Protein AF-0000000072576043 (afdb_homodimer)

Sequence (326 aa):
MNDEPRWLTAEEQLVWRSYIEAATLLEDHLDRQLQRDAGMPHVYYGLLVKLAESPRRRLRMTELAKYAKITRSRLSHAVARLEKNGWVRREDCPSDKRGQFAILTDEGYEVLRRTAPGHVDAVRQAVFDRLTPEQQKSLGEIMRIVAEGLQPSEAGADLPWLRMNDEPRWLTAEEQLVWRSYIEAATLLEDHLDRQLQRDAGMPHVYYGLLVKLAESPRRRLRMTELAKYAKITRSRLSHAVARLEKNGWVRREDCPSDKRGQFAILTDEGYEVLRRTAPGHVDAVRQAVFDRLTPEQQKSLGEIMRIVAEGLQPSEAGADLPWLR

Organism: Streptomyces coelicolor (strain ATCC BAA-471 / A3(2) / M145) (NCBI:txid100226)

Secondary structure (DSSP, 8-state):
---S--PPPHHHHHHHHHHHHHHHHHHHHHHHHHHHHHS--HHHHHHHHHHHHSGGGEEEHHHHHHHHT--HHHHHHHHHHHHHTTSEEEEEETTEEEEEEEEE-HHHHHHHHHHHHHHHHHHHHHTGGGS-HHHHHHHHHHHHHHHHHTS--STT---GGG-/---S--PPPHHHHHHHHHHHHHHHHHHHHHHHHHHHHHS--HHHHHHHHHHHHSGGGEEEHHHHHHHHT--HHHHHHHHHHHHHTTSEEEEEETTEEEEEEEEE-HHHHHHHHHHHHHHHHHHHHHTGGGS-HHHHHHHHHHHHHHHHHTS--STT---GGG-

Structure (mmCIF, N/CA/C/O backbone):
data_AF-0000000072576043-model_v1
#
loop_
_entity.id
_entity.type
_entity.pdbx_description
1 polymer 'MarR-family transcriptional repressor'
#
loop_
_atom_site.group_PDB
_atom_site.id
_atom_site.type_symbol
_atom_site.label_atom_id
_atom_site.label_alt_id
_atom_site.label_comp_id
_atom_site.label_asym_id
_atom_site.label_entity_id
_atom_site.label_seq_id
_atom_site.pdbx_PDB_ins_code
_atom_site.Cartn_x
_atom_site.Cartn_y
_atom_site.Cartn_z
_atom_site.occupancy
_atom_site.B_iso_or_equiv
_atom_site.auth_seq_id
_atom_site.auth_comp_id
_atom_site.auth_asym_id
_atom_site.auth_atom_id
_atom_site.pdbx_PDB_model_num
ATOM 1 N N . MET A 1 1 ? -24.016 -20.75 -17.281 1 39.97 1 MET A N 1
ATOM 2 C CA . MET A 1 1 ? -23.281 -19.594 -16.766 1 39.97 1 MET A CA 1
ATOM 3 C C . MET A 1 1 ? -21.766 -19.844 -16.844 1 39.97 1 MET A C 1
ATOM 5 O O . MET A 1 1 ? -21.266 -20.828 -16.297 1 39.97 1 MET A O 1
ATOM 9 N N . ASN A 1 2 ? -20.922 -19.688 -17.922 1 47.78 2 ASN A N 1
ATOM 10 C CA . ASN A 1 2 ? -19.562 -20.062 -18.297 1 47.78 2 ASN A CA 1
ATOM 11 C C . ASN A 1 2 ? -18.578 -19.797 -17.156 1 47.78 2 ASN A C 1
ATOM 13 O O . ASN A 1 2 ? -18.391 -18.656 -16.75 1 47.78 2 ASN A O 1
ATOM 17 N N . ASP A 1 3 ? -18.359 -20.797 -16.094 1 66.75 3 ASP A N 1
ATOM 18 C CA . ASP A 1 3 ? -17.859 -20.984 -14.742 1 66.75 3 ASP A CA 1
ATOM 19 C C . ASP A 1 3 ? -16.359 -20.719 -14.672 1 66.75 3 ASP A C 1
ATOM 21 O O . ASP A 1 3 ? -15.734 -20.922 -13.625 1 66.75 3 ASP A O 1
ATOM 25 N N . GLU A 1 4 ? -15.703 -20.438 -15.891 1 86.81 4 GLU A N 1
ATOM 26 C CA . GLU A 1 4 ? -14.25 -20.25 -15.883 1 86.81 4 GLU A CA 1
ATOM 27 C C . GLU A 1 4 ? -13.891 -18.844 -15.383 1 86.81 4 GLU A C 1
ATOM 29 O O . GLU A 1 4 ? -14.539 -17.859 -15.75 1 86.81 4 GLU A O 1
ATOM 34 N N . PRO A 1 5 ? -12.93 -18.812 -14.547 1 91.5 5 PRO A N 1
ATOM 35 C CA . PRO A 1 5 ? -12.516 -17.5 -14.062 1 91.5 5 PRO A CA 1
ATOM 36 C C . PRO A 1 5 ? -12.188 -16.531 -15.203 1 91.5 5 PRO A C 1
ATOM 38 O O . PRO A 1 5 ? -11.734 -16.969 -16.266 1 91.5 5 PRO A O 1
ATOM 41 N N . ARG A 1 6 ? -12.641 -15.234 -15.164 1 95.5 6 ARG A N 1
ATOM 42 C CA . ARG A 1 6 ? -12.203 -14.195 -16.094 1 95.5 6 ARG A CA 1
ATOM 43 C C . ARG A 1 6 ? -10.773 -13.766 -15.805 1 95.5 6 ARG A C 1
ATOM 45 O O . ARG A 1 6 ? -10.539 -12.703 -15.234 1 95.5 6 ARG A O 1
ATOM 52 N N . TRP A 1 7 ? -9.82 -14.492 -16.219 1 97.75 7 TRP A N 1
ATOM 53 C CA . TRP A 1 7 ? -8.406 -14.234 -15.969 1 97.75 7 TRP A CA 1
ATOM 54 C C . TRP A 1 7 ? -7.984 -12.891 -16.547 1 97.75 7 TRP A C 1
ATOM 56 O O . TRP A 1 7 ? -8.578 -12.414 -17.516 1 97.75 7 TRP A O 1
ATOM 66 N N . LEU A 1 8 ? -7.008 -12.336 -15.938 1 98.19 8 LEU A N 1
ATOM 67 C CA . LEU A 1 8 ? -6.457 -11.109 -16.5 1 98.19 8 LEU A CA 1
ATOM 68 C C . LEU A 1 8 ? -5.766 -11.391 -17.844 1 98.19 8 LEU A C 1
ATOM 70 O O . LEU A 1 8 ? -5.062 -12.391 -17.984 1 98.19 8 LEU A O 1
ATOM 74 N N . THR A 1 9 ? -6.062 -10.523 -18.828 1 98.06 9 THR A N 1
ATOM 75 C CA . THR A 1 9 ? -5.289 -10.594 -20.062 1 98.06 9 THR A CA 1
ATOM 76 C C . THR A 1 9 ? -3.82 -10.266 -19.797 1 98.06 9 THR A C 1
ATOM 78 O O . THR A 1 9 ? -3.471 -9.789 -18.719 1 98.06 9 THR A O 1
ATOM 81 N N . ALA A 1 10 ? -2.953 -10.547 -20.766 1 97.75 10 ALA A N 1
ATOM 82 C CA . ALA A 1 10 ? -1.533 -10.234 -20.625 1 97.75 10 ALA A CA 1
ATOM 83 C C . ALA A 1 10 ? -1.321 -8.75 -20.344 1 97.75 10 ALA A C 1
ATOM 85 O O . ALA A 1 10 ? -0.483 -8.383 -19.516 1 97.75 10 ALA A O 1
ATOM 86 N N . GLU A 1 11 ? -2.068 -7.914 -21.016 1 98.06 11 GLU A N 1
ATOM 87 C CA . GLU A 1 11 ? -1.967 -6.473 -20.812 1 98.06 11 GLU A CA 1
ATOM 88 C C . GLU A 1 11 ? -2.438 -6.07 -19.422 1 98.06 11 GLU A C 1
ATOM 90 O O . GLU A 1 11 ? -1.797 -5.254 -18.75 1 98.06 11 GLU A O 1
ATOM 95 N N . GLU A 1 12 ? -3.529 -6.664 -19 1 98.75 12 GLU A N 1
ATOM 96 C CA . GLU A 1 12 ? -4.047 -6.383 -17.672 1 98.75 12 GLU A CA 1
ATOM 97 C C . GLU A 1 12 ? -3.072 -6.844 -16.578 1 98.75 12 GLU A C 1
ATOM 99 O O . GLU A 1 12 ? -2.91 -6.176 -15.562 1 98.75 12 GLU A O 1
ATOM 104 N N . GLN A 1 13 ? -2.428 -8.008 -16.828 1 98.56 13 GLN A N 1
ATOM 105 C CA . GLN A 1 13 ? -1.43 -8.516 -15.898 1 98.56 13 GLN A CA 1
ATOM 106 C C . GLN A 1 13 ? -0.256 -7.551 -15.766 1 98.56 13 GLN A C 1
ATOM 108 O O . GLN A 1 13 ? 0.248 -7.328 -14.664 1 98.56 13 GLN A O 1
ATOM 113 N N . LEU A 1 14 ? 0.138 -7.004 -16.875 1 98.31 14 LEU A N 1
ATOM 114 C CA . LEU A 1 14 ? 1.23 -6.039 -16.844 1 98.31 14 LEU A CA 1
ATOM 115 C C . LEU A 1 14 ? 0.832 -4.789 -16.078 1 98.31 14 LEU A C 1
ATOM 117 O O . LEU A 1 14 ? 1.625 -4.258 -15.289 1 98.31 14 LEU A O 1
ATOM 121 N N . VAL A 1 15 ? -0.371 -4.316 -16.25 1 98.88 15 VAL A N 1
ATOM 122 C CA . VAL A 1 15 ? -0.886 -3.156 -15.523 1 98.88 15 VAL A CA 1
ATOM 123 C C . VAL A 1 15 ? -0.892 -3.445 -14.023 1 98.88 15 VAL A C 1
ATOM 125 O O . VAL A 1 15 ? -0.395 -2.645 -13.234 1 98.88 15 VAL A O 1
ATOM 128 N N . TRP A 1 16 ? -1.41 -4.586 -13.656 1 98.88 16 TRP A N 1
ATOM 129 C CA . TRP A 1 16 ? -1.578 -4.965 -12.258 1 98.88 16 TRP A CA 1
ATOM 130 C C . TRP A 1 16 ? -0.227 -5.102 -11.562 1 98.88 16 TRP A C 1
ATOM 132 O O . TRP A 1 16 ? -0.025 -4.57 -10.469 1 98.88 16 TRP A O 1
ATOM 142 N N . ARG A 1 17 ? 0.713 -5.758 -12.227 1 98.5 17 ARG A N 1
ATOM 143 C CA . ARG A 1 17 ? 2.045 -5.945 -11.656 1 98.5 17 ARG A CA 1
ATOM 144 C C . ARG A 1 17 ? 2.779 -4.617 -11.531 1 98.5 17 ARG A C 1
ATOM 146 O O . ARG A 1 17 ? 3.51 -4.395 -10.562 1 98.5 17 ARG A O 1
ATOM 153 N N . SER A 1 18 ? 2.617 -3.766 -12.5 1 98.75 18 SER A N 1
ATOM 154 C CA . SER A 1 18 ? 3.213 -2.436 -12.414 1 98.75 18 SER A CA 1
ATOM 155 C C . SER A 1 18 ? 2.674 -1.663 -11.211 1 98.75 18 SER A C 1
ATOM 157 O O . SER A 1 18 ? 3.432 -0.997 -10.508 1 98.75 18 SER A O 1
ATOM 159 N N . TYR A 1 19 ? 1.357 -1.777 -11.016 1 98.94 19 TYR A N 1
ATOM 160 C CA . TYR A 1 19 ? 0.752 -1.113 -9.867 1 98.94 19 TYR A CA 1
ATOM 161 C C . TYR A 1 19 ? 1.328 -1.651 -8.562 1 98.94 19 TYR A C 1
ATOM 163 O O . TYR A 1 19 ? 1.755 -0.879 -7.703 1 98.94 19 TYR A O 1
ATOM 171 N N . ILE A 1 20 ? 1.36 -2.941 -8.398 1 98.81 20 ILE A N 1
ATOM 172 C CA . ILE A 1 20 ? 1.805 -3.562 -7.16 1 98.81 20 ILE A CA 1
ATOM 173 C C . ILE A 1 20 ? 3.26 -3.189 -6.887 1 98.81 20 ILE A C 1
ATOM 175 O O . ILE A 1 20 ? 3.611 -2.812 -5.766 1 98.81 20 ILE A O 1
ATOM 179 N N . GLU A 1 21 ? 4.105 -3.283 -7.961 1 98.56 21 GLU A N 1
ATOM 180 C CA . GLU A 1 21 ? 5.52 -2.957 -7.809 1 98.56 21 GLU A CA 1
ATOM 181 C C . GLU A 1 21 ? 5.707 -1.501 -7.391 1 98.56 21 GLU A C 1
ATOM 183 O O . GLU A 1 21 ? 6.453 -1.21 -6.453 1 98.56 21 GLU A O 1
ATOM 188 N N . ALA A 1 22 ? 5.047 -0.632 -8.031 1 98.81 22 ALA A N 1
ATOM 189 C CA . ALA A 1 22 ? 5.168 0.794 -7.734 1 98.81 22 ALA A CA 1
ATOM 190 C C . ALA A 1 22 ? 4.672 1.109 -6.328 1 98.81 22 ALA A C 1
ATOM 192 O O . ALA A 1 22 ? 5.324 1.844 -5.582 1 98.81 22 ALA A O 1
ATOM 193 N N . ALA A 1 23 ? 3.506 0.553 -6.004 1 98.81 23 ALA A N 1
ATOM 194 C CA . ALA A 1 23 ? 2.92 0.811 -4.691 1 98.81 23 ALA A CA 1
ATOM 195 C C . ALA A 1 23 ? 3.844 0.329 -3.574 1 98.81 23 ALA A C 1
ATOM 197 O O . ALA A 1 23 ? 4.031 1.022 -2.572 1 98.81 23 ALA A O 1
ATOM 198 N N . THR A 1 24 ? 4.449 -0.834 -3.762 1 98.75 24 THR A N 1
ATOM 199 C CA . THR A 1 24 ? 5.355 -1.406 -2.771 1 98.75 24 THR A CA 1
ATOM 200 C C . THR A 1 24 ? 6.605 -0.545 -2.623 1 98.75 24 THR A C 1
ATOM 202 O O . THR A 1 24 ? 6.992 -0.189 -1.508 1 98.75 24 THR A O 1
ATOM 205 N N . LEU A 1 25 ? 7.176 -0.199 -3.707 1 98.75 25 LEU A N 1
ATOM 206 C CA . LEU A 1 25 ? 8.391 0.607 -3.701 1 98.75 25 LEU A CA 1
ATOM 207 C C . LEU A 1 25 ? 8.125 1.987 -3.111 1 98.75 25 LEU A C 1
ATOM 209 O O . LEU A 1 25 ? 8.93 2.496 -2.324 1 98.75 25 LEU A O 1
ATOM 213 N N . LEU A 1 26 ? 7.039 2.572 -3.518 1 98.81 26 LEU A N 1
ATOM 214 C CA . LEU A 1 26 ? 6.695 3.914 -3.061 1 98.81 26 LEU A CA 1
ATOM 215 C C . LEU A 1 26 ? 6.465 3.932 -1.553 1 98.81 26 LEU A C 1
ATOM 217 O O . LEU A 1 26 ? 6.977 4.809 -0.853 1 98.81 26 LEU A O 1
ATOM 221 N N . GLU A 1 27 ? 5.703 2.979 -1.05 1 98.44 27 GLU A N 1
ATOM 222 C CA . GLU A 1 27 ? 5.449 2.908 0.386 1 98.44 27 GLU A CA 1
ATOM 223 C C . GLU A 1 27 ? 6.742 2.699 1.166 1 98.44 27 GLU A C 1
ATOM 225 O O . GLU A 1 27 ? 6.965 3.34 2.195 1 98.44 27 GLU A O 1
ATOM 230 N N . ASP A 1 28 ? 7.578 1.835 0.716 1 98.25 28 ASP A N 1
ATOM 231 C CA . ASP A 1 28 ? 8.867 1.608 1.368 1 98.25 28 ASP A CA 1
ATOM 232 C C . ASP A 1 28 ? 9.695 2.887 1.396 1 98.25 28 ASP A C 1
ATOM 234 O O . ASP A 1 28 ? 10.289 3.225 2.422 1 98.25 28 ASP A O 1
ATOM 238 N N . HIS A 1 29 ? 9.75 3.568 0.27 1 98.19 29 HIS A N 1
ATOM 239 C CA . HIS A 1 29 ? 10.539 4.789 0.12 1 98.19 29 HIS A CA 1
ATOM 240 C C . HIS A 1 29 ? 10.078 5.867 1.094 1 98.19 29 HIS A C 1
ATOM 242 O O . HIS A 1 29 ? 10.891 6.461 1.801 1 98.19 29 HIS A O 1
ATOM 248 N N . LEU A 1 30 ? 8.812 6.055 1.205 1 98.62 30 LEU A N 1
ATOM 249 C CA . LEU A 1 30 ? 8.258 7.109 2.047 1 98.62 30 LEU A CA 1
ATOM 250 C C . LEU A 1 30 ? 8.336 6.727 3.52 1 98.62 30 LEU A C 1
ATOM 252 O O . LEU A 1 30 ? 8.617 7.578 4.371 1 98.62 30 LEU A O 1
ATOM 256 N N . ASP A 1 31 ? 8.102 5.477 3.795 1 98.12 31 ASP A N 1
ATOM 257 C CA . ASP A 1 31 ? 8.211 5.008 5.172 1 98.12 31 ASP A CA 1
ATOM 258 C C . ASP A 1 31 ? 9.625 5.18 5.703 1 98.12 31 ASP A C 1
ATOM 260 O O . ASP A 1 31 ? 9.82 5.641 6.832 1 98.12 31 ASP A O 1
ATOM 264 N N . ARG A 1 32 ? 10.602 4.895 4.934 1 97.12 32 ARG A N 1
ATOM 265 C CA . ARG A 1 32 ? 12 5.035 5.34 1 97.12 32 ARG A CA 1
ATOM 266 C C . ARG A 1 32 ? 12.367 6.5 5.535 1 97.12 32 ARG A C 1
ATOM 268 O O . ARG A 1 32 ? 13.062 6.848 6.492 1 97.12 32 ARG A O 1
ATOM 275 N N . GLN A 1 33 ? 11.953 7.266 4.609 1 98.12 33 GLN A N 1
ATOM 276 C CA . GLN A 1 33 ? 12.211 8.695 4.723 1 98.12 33 GLN A CA 1
ATOM 277 C C . GLN A 1 33 ? 11.656 9.258 6.031 1 98.12 33 GLN A C 1
ATOM 279 O O . GLN A 1 33 ? 12.352 9.984 6.746 1 98.12 33 GLN A O 1
ATOM 2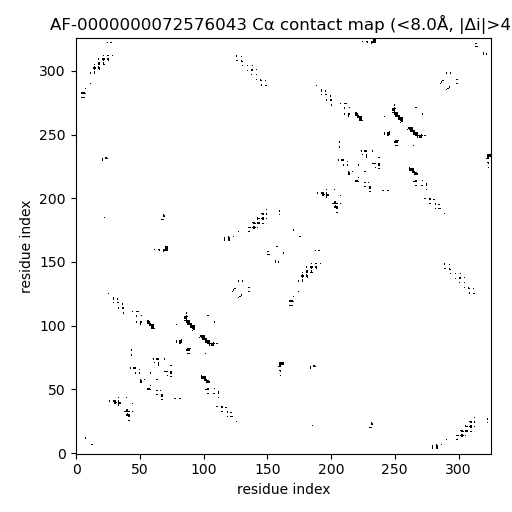84 N N . LEU A 1 34 ? 10.43 8.914 6.445 1 98.38 34 LEU A N 1
ATOM 285 C CA . LEU A 1 34 ? 9.781 9.453 7.633 1 98.38 34 LEU A CA 1
ATOM 286 C C . LEU A 1 34 ? 10.367 8.836 8.898 1 98.38 34 LEU A C 1
ATOM 288 O O . LEU A 1 34 ? 10.453 9.5 9.938 1 98.38 34 LEU A O 1
ATOM 292 N N . GLN A 1 35 ? 10.734 7.559 8.758 1 97.94 35 GLN A N 1
ATOM 293 C CA . GLN A 1 35 ? 11.43 6.945 9.891 1 97.94 35 GLN A CA 1
ATOM 294 C C . GLN A 1 35 ? 12.75 7.652 10.18 1 97.94 35 GLN A C 1
ATOM 296 O O . GLN A 1 35 ? 13.07 7.926 11.336 1 97.94 35 GLN A O 1
ATOM 301 N N . ARG A 1 36 ? 13.461 7.977 9.148 1 97.06 36 ARG A N 1
ATOM 302 C CA . ARG A 1 36 ? 14.742 8.656 9.289 1 97.06 36 ARG A CA 1
ATOM 303 C C . ARG A 1 36 ? 14.555 10.078 9.82 1 97.06 36 ARG A C 1
ATOM 305 O O . ARG A 1 36 ? 15.266 10.508 10.727 1 97.06 36 ARG A O 1
ATOM 312 N N . ASP A 1 37 ? 13.57 10.75 9.305 1 96.94 37 ASP A N 1
ATOM 313 C CA . ASP A 1 37 ? 13.422 12.18 9.57 1 96.94 37 ASP A CA 1
ATOM 314 C C . ASP A 1 37 ? 12.695 12.422 10.891 1 96.94 37 ASP A C 1
ATOM 316 O O . ASP A 1 37 ? 12.922 13.43 11.555 1 96.94 37 ASP A O 1
ATOM 320 N N . ALA A 1 38 ? 11.812 11.438 11.289 1 97.19 38 ALA A N 1
ATOM 321 C CA . ALA A 1 38 ? 10.961 11.766 12.43 1 97.19 38 ALA A CA 1
ATOM 322 C C . ALA A 1 38 ? 10.695 10.531 13.289 1 97.19 38 ALA A C 1
ATOM 324 O O . ALA A 1 38 ? 9.977 10.609 14.289 1 97.19 38 ALA A O 1
ATOM 325 N N . GLY A 1 39 ? 11.156 9.398 12.898 1 97.44 39 GLY A N 1
ATOM 326 C CA . GLY A 1 39 ? 10.984 8.195 13.688 1 97.44 39 GLY A CA 1
ATOM 327 C C . GLY A 1 39 ? 9.555 7.672 13.68 1 97.44 39 GLY A C 1
ATOM 328 O O . GLY A 1 39 ? 9.094 7.082 14.656 1 97.44 39 GLY A O 1
ATOM 329 N N . MET A 1 40 ? 8.797 7.922 12.578 1 97.88 40 MET A N 1
ATOM 330 C CA . MET A 1 40 ? 7.426 7.434 12.523 1 97.88 40 MET A CA 1
ATOM 331 C C . MET A 1 40 ? 7.121 6.82 11.156 1 97.88 40 MET A C 1
ATOM 333 O O . MET A 1 40 ? 7.707 7.215 10.148 1 97.88 40 MET A O 1
ATOM 337 N N . PRO A 1 41 ? 6.16 5.902 11.125 1 98.06 41 PRO A N 1
ATOM 338 C CA . PRO A 1 41 ? 5.723 5.367 9.836 1 98.06 41 PRO A CA 1
ATOM 339 C C . PRO A 1 41 ? 4.867 6.355 9.047 1 98.06 41 PRO A C 1
ATOM 341 O O . PRO A 1 41 ? 4.34 7.316 9.617 1 98.06 41 PRO A O 1
ATOM 344 N N . HIS A 1 42 ? 4.715 6.059 7.809 1 98.5 42 HIS A N 1
ATOM 345 C CA . HIS A 1 42 ? 3.982 6.918 6.887 1 98.5 42 HIS A CA 1
ATOM 346 C C . HIS A 1 42 ? 2.541 7.113 7.344 1 98.5 42 HIS A C 1
ATOM 348 O O . HIS A 1 42 ? 1.995 8.219 7.242 1 98.5 42 HIS A O 1
ATOM 354 N N . VAL A 1 43 ? 1.945 6.137 7.934 1 98.19 43 VAL A N 1
ATOM 355 C CA . VAL A 1 43 ? 0.547 6.195 8.344 1 98.19 43 VAL A CA 1
ATOM 356 C C . VAL A 1 43 ? 0.389 7.18 9.5 1 98.19 43 VAL A C 1
ATOM 358 O O . VAL A 1 43 ? -0.607 7.902 9.578 1 98.19 43 VAL A O 1
ATOM 361 N N . TYR A 1 44 ? 1.366 7.211 10.445 1 98.56 44 TYR A N 1
ATOM 362 C CA . TYR A 1 44 ? 1.312 8.148 11.562 1 98.56 44 TYR A CA 1
ATOM 363 C C . TYR A 1 44 ? 1.38 9.586 11.062 1 98.56 44 TYR A C 1
ATOM 365 O O . TYR A 1 44 ? 0.625 10.445 11.523 1 98.56 44 TYR A O 1
ATOM 373 N N . TYR A 1 45 ? 2.234 9.812 10.117 1 98.88 45 TYR A N 1
ATOM 374 C CA . TYR A 1 45 ? 2.361 11.141 9.531 1 98.88 45 TYR A CA 1
ATOM 375 C C . TYR A 1 45 ? 1.035 11.609 8.945 1 98.88 45 TYR A C 1
ATOM 377 O O . TYR A 1 45 ? 0.621 12.75 9.164 1 98.88 45 TYR A O 1
ATOM 385 N N . GLY A 1 46 ? 0.377 10.742 8.203 1 98.69 46 GLY A N 1
ATOM 386 C CA . GLY A 1 46 ? -0.924 11.07 7.648 1 98.69 46 GLY A CA 1
ATOM 387 C C . GLY A 1 46 ? -1.945 11.453 8.703 1 98.69 46 GLY A C 1
ATOM 388 O O . GLY A 1 46 ? -2.752 12.359 8.484 1 98.69 46 GLY A O 1
ATOM 389 N N . LEU A 1 47 ? -1.896 10.781 9.812 1 98.81 47 LEU A N 1
ATOM 390 C CA . LEU A 1 47 ? -2.811 11.102 10.906 1 98.81 47 LEU A CA 1
ATOM 391 C C . LEU A 1 47 ? -2.531 12.5 11.453 1 98.81 47 LEU A C 1
ATOM 393 O O . LEU A 1 47 ? -3.461 13.266 11.703 1 98.81 47 LEU A O 1
ATOM 397 N N . LEU A 1 48 ? -1.249 12.805 11.656 1 98.88 48 LEU A N 1
ATOM 398 C CA . LEU A 1 48 ? -0.875 14.125 12.164 1 98.88 48 LEU A CA 1
ATOM 399 C C . LEU A 1 48 ? -1.301 15.219 11.188 1 98.88 48 LEU A C 1
ATOM 401 O O . LEU A 1 48 ? -1.811 16.266 11.609 1 98.88 48 LEU A O 1
ATOM 405 N N . VAL A 1 49 ? -1.131 14.977 9.93 1 98.81 49 VAL A N 1
ATOM 406 C CA . VAL A 1 49 ? -1.513 15.945 8.906 1 98.81 49 VAL A CA 1
ATOM 407 C C . VAL A 1 49 ? -3.016 16.203 8.977 1 98.81 49 VAL A C 1
ATOM 409 O O . VAL A 1 49 ? -3.455 17.359 8.953 1 98.81 49 VAL A O 1
ATOM 412 N N . LYS A 1 50 ? -3.775 15.133 9.07 1 98.81 50 LYS A N 1
ATOM 413 C CA . LYS A 1 50 ? -5.227 15.281 9.117 1 98.81 50 LYS A CA 1
ATOM 414 C C . LYS A 1 50 ? -5.66 16.062 10.352 1 98.81 50 LYS A C 1
ATOM 416 O O . LYS A 1 50 ? -6.531 16.938 10.266 1 98.81 50 LYS A O 1
ATOM 421 N N . LEU A 1 51 ? -5.059 15.758 11.461 1 98.88 51 LEU A N 1
ATOM 422 C CA . LEU A 1 51 ? -5.391 16.5 12.68 1 98.88 51 LEU A CA 1
ATOM 423 C C . LEU A 1 51 ? -5.023 17.969 12.539 1 98.88 51 LEU A C 1
ATOM 425 O O . LEU A 1 51 ? -5.793 18.844 12.938 1 98.88 51 LEU A O 1
ATOM 429 N N . ALA A 1 52 ? -3.875 18.25 11.961 1 98.81 52 ALA A N 1
ATOM 430 C CA . ALA A 1 52 ? -3.416 19.625 11.773 1 98.81 52 ALA A CA 1
ATOM 431 C C . ALA A 1 52 ? -4.395 20.422 10.906 1 98.81 52 ALA A C 1
ATOM 433 O O . ALA A 1 52 ? -4.57 21.625 11.102 1 98.81 52 ALA A O 1
ATOM 434 N N . GLU A 1 53 ? -5.031 19.75 10.023 1 98.31 53 GLU A N 1
ATOM 435 C CA . GLU A 1 53 ? -5.953 20.375 9.086 1 98.31 53 GLU A CA 1
ATOM 436 C C . GLU A 1 53 ? -7.348 20.516 9.688 1 98.31 53 GLU A C 1
ATOM 438 O O . GLU A 1 53 ? -8.203 21.203 9.125 1 98.31 53 GLU A O 1
ATOM 443 N N . SER A 1 54 ? -7.582 19.922 10.797 1 98.62 54 SER A N 1
ATOM 444 C CA . SER A 1 54 ? -8.914 19.891 11.398 1 98.62 54 SER A CA 1
ATOM 445 C C . SER A 1 54 ? -9.133 21.094 12.312 1 98.62 54 SER A C 1
ATOM 447 O O . SER A 1 54 ? -8.18 21.641 12.867 1 98.62 54 SER A O 1
ATOM 449 N N . PRO A 1 55 ? -10.414 21.5 12.469 1 98.12 55 PRO A N 1
ATOM 450 C CA . PRO A 1 55 ? -10.703 22.594 13.398 1 98.12 55 PRO A CA 1
ATOM 451 C C . PRO A 1 55 ? -10.156 22.328 14.805 1 98.12 55 PRO A C 1
ATOM 453 O O . PRO A 1 55 ? -10.383 21.25 15.359 1 98.12 55 PRO A O 1
ATOM 456 N N . ARG A 1 56 ? -9.398 23.328 15.289 1 97.56 56 ARG A N 1
ATOM 457 C CA . ARG A 1 56 ? -8.797 23.266 16.625 1 97.56 56 ARG A CA 1
ATOM 458 C C . ARG A 1 56 ? -7.867 22.062 16.734 1 97.56 56 ARG A C 1
ATOM 460 O O . ARG A 1 56 ? -7.68 21.516 17.828 1 97.56 56 ARG A O 1
ATOM 467 N N . ARG A 1 57 ? -7.41 21.453 15.625 1 98.62 57 ARG A N 1
ATOM 468 C CA . ARG A 1 57 ? -6.48 20.344 15.531 1 98.62 57 ARG A CA 1
ATOM 469 C C . ARG A 1 57 ? -7.051 19.094 16.203 1 98.62 57 ARG A C 1
ATOM 471 O O . ARG A 1 57 ? -6.312 18.328 16.828 1 98.62 57 ARG A O 1
ATOM 478 N N . ARG A 1 58 ? -8.344 18.969 16.109 1 97.62 58 ARG A N 1
ATOM 479 C CA . ARG A 1 58 ? -9.008 17.859 16.781 1 97.62 58 ARG A CA 1
ATOM 480 C C . ARG A 1 58 ? -10.008 17.172 15.867 1 97.62 58 ARG A C 1
ATOM 482 O O . ARG A 1 58 ? -10.625 17.812 15.016 1 97.62 58 ARG A O 1
ATOM 489 N N . LEU A 1 59 ? -10.172 15.859 16.047 1 97.94 59 LEU A N 1
ATOM 490 C CA . LEU A 1 59 ? -11.117 15.062 15.273 1 97.94 59 LEU A CA 1
ATOM 491 C C . LEU A 1 59 ? -11.562 13.836 16.062 1 97.94 59 LEU A C 1
ATOM 493 O O . LEU A 1 59 ? -10.773 13.258 16.812 1 97.94 59 LEU A O 1
ATOM 497 N N . ARG A 1 60 ? -12.859 13.477 15.883 1 97.19 60 ARG A N 1
ATOM 498 C CA . ARG A 1 60 ? -13.312 12.234 16.5 1 97.19 60 ARG A CA 1
ATOM 499 C C . ARG A 1 60 ? -12.516 11.047 15.984 1 97.19 60 ARG A C 1
ATOM 501 O O . ARG A 1 60 ? -12.188 10.977 14.797 1 97.19 60 ARG A O 1
ATOM 508 N N . MET A 1 61 ? -12.258 10.086 16.938 1 97.5 61 MET A N 1
ATOM 509 C CA . MET A 1 61 ? -11.516 8.883 16.578 1 97.5 61 MET A CA 1
ATOM 510 C C . MET A 1 61 ? -12.188 8.156 15.422 1 97.5 61 MET A C 1
ATOM 512 O O . MET A 1 61 ? -11.516 7.68 14.508 1 97.5 61 MET A O 1
ATOM 516 N N . THR A 1 62 ? -13.492 8.141 15.352 1 95.94 62 THR A N 1
ATOM 517 C CA . THR A 1 62 ? -14.234 7.469 14.297 1 95.94 62 THR A CA 1
ATOM 518 C C . THR A 1 62 ? -14.039 8.172 12.961 1 95.94 62 THR A C 1
ATOM 520 O O . THR A 1 62 ? -13.852 7.52 11.93 1 95.94 62 THR A O 1
ATOM 523 N N . GLU A 1 63 ? -13.992 9.453 12.969 1 97.44 63 GLU A N 1
ATOM 524 C CA . GLU A 1 63 ? -13.781 10.242 11.758 1 97.44 63 GLU A CA 1
ATOM 525 C C . GLU A 1 63 ? -12.336 10.125 11.273 1 97.44 63 GLU A C 1
ATOM 527 O O . GLU A 1 63 ? -12.078 10.117 10.062 1 97.44 63 GLU A O 1
ATOM 532 N N . LEU A 1 64 ? -11.469 10.07 12.266 1 98.56 64 LEU A N 1
ATOM 533 C CA . LEU A 1 64 ? -10.062 9.945 11.922 1 98.56 64 LEU A CA 1
ATOM 534 C C . LEU A 1 64 ? -9.773 8.586 11.289 1 98.56 64 LEU A C 1
ATOM 536 O O . LEU A 1 64 ? -9.016 8.5 10.32 1 98.56 64 LEU A O 1
ATOM 540 N N . ALA A 1 65 ? -10.383 7.527 11.789 1 98.44 65 ALA A N 1
ATOM 541 C CA . ALA A 1 65 ? -10.25 6.199 11.195 1 98.44 65 ALA A CA 1
ATOM 542 C C . ALA A 1 65 ? -10.82 6.176 9.781 1 98.44 65 ALA A C 1
ATOM 544 O O . ALA A 1 65 ? -10.234 5.578 8.875 1 98.44 65 ALA A O 1
ATOM 545 N N . LYS A 1 66 ? -11.945 6.828 9.594 1 98.06 66 LYS A N 1
ATOM 546 C CA . LYS A 1 66 ? -12.586 6.914 8.281 1 98.06 66 LYS A CA 1
ATOM 547 C C . LYS A 1 66 ? -11.703 7.66 7.285 1 98.06 66 LYS A C 1
ATOM 549 O O . LYS A 1 66 ? -11.562 7.234 6.137 1 98.06 66 LYS A O 1
ATOM 554 N N . TYR A 1 67 ? -11.18 8.742 7.742 1 98.06 67 TYR A N 1
ATOM 555 C CA . TYR A 1 67 ? -10.273 9.492 6.891 1 98.06 67 TYR A CA 1
ATOM 556 C C . TYR A 1 67 ? -9.086 8.633 6.465 1 98.06 67 TYR A C 1
ATOM 558 O O . TYR A 1 67 ? -8.719 8.609 5.289 1 98.06 67 TYR A O 1
ATOM 566 N N . ALA A 1 68 ? -8.461 7.902 7.438 1 98.38 68 ALA A N 1
ATOM 567 C CA . ALA A 1 68 ? -7.23 7.148 7.207 1 98.38 68 ALA A CA 1
ATOM 568 C C . ALA A 1 68 ? -7.52 5.824 6.508 1 98.38 68 ALA A C 1
ATOM 570 O O . ALA A 1 68 ? -6.602 5.148 6.035 1 98.38 68 ALA A O 1
ATOM 571 N N . LYS A 1 69 ? -8.773 5.453 6.387 1 98.56 69 LYS A N 1
ATOM 572 C CA . LYS A 1 69 ? -9.211 4.207 5.77 1 98.56 69 LYS A CA 1
ATOM 573 C C . LYS A 1 69 ? -8.602 2.996 6.473 1 98.56 69 LYS A C 1
ATOM 575 O O . LYS A 1 69 ? -8.156 2.051 5.816 1 98.56 69 LYS A O 1
ATOM 580 N N . ILE A 1 70 ? -8.578 3.031 7.832 1 98.44 70 ILE A N 1
ATOM 581 C CA . ILE A 1 70 ? -8.016 1.925 8.602 1 98.44 70 ILE A CA 1
ATOM 582 C C . ILE A 1 70 ? -9.008 1.488 9.672 1 98.44 70 ILE A C 1
ATOM 584 O O . ILE A 1 70 ? -10.008 2.172 9.922 1 98.44 70 ILE A O 1
ATOM 588 N N . THR A 1 71 ? -8.766 0.33 10.266 1 98 71 THR A N 1
ATOM 589 C CA . THR A 1 71 ? -9.633 -0.208 11.312 1 98 71 THR A CA 1
ATOM 590 C C . THR A 1 71 ? -9.516 0.62 12.586 1 98 71 THR A C 1
ATOM 592 O O . THR A 1 71 ? -8.523 1.331 12.789 1 98 71 THR A O 1
ATOM 595 N N . ARG A 1 72 ? -10.5 0.472 13.414 1 96.94 72 ARG A N 1
ATOM 596 C CA . ARG A 1 72 ? -10.5 1.165 14.703 1 96.94 72 ARG A CA 1
ATOM 597 C C . ARG A 1 72 ? -9.344 0.7 15.578 1 96.94 72 ARG A C 1
ATOM 599 O O . ARG A 1 72 ? -8.727 1.506 16.281 1 96.94 72 ARG A O 1
ATOM 606 N N . SER A 1 73 ? -9.055 -0.536 15.547 1 97.5 73 SER A N 1
ATOM 607 C CA . SER A 1 73 ? -7.941 -1.085 16.328 1 97.5 73 SER A CA 1
ATOM 608 C C . SER A 1 73 ? -6.609 -0.5 15.867 1 97.5 73 SER A C 1
ATOM 610 O O . SER A 1 73 ? -5.781 -0.11 16.688 1 97.5 73 SER A O 1
ATOM 612 N N . ARG A 1 74 ? -6.43 -0.45 14.492 1 97.81 74 ARG A N 1
ATOM 613 C CA . ARG A 1 74 ? -5.199 0.119 13.953 1 97.81 74 ARG A CA 1
ATOM 614 C C . ARG A 1 74 ? -5.059 1.587 14.344 1 97.81 74 ARG A C 1
ATOM 616 O O . ARG A 1 74 ? -3.963 2.045 14.672 1 97.81 74 ARG A O 1
ATOM 623 N N . LEU A 1 75 ? -6.145 2.307 14.312 1 98.56 75 LEU A N 1
ATOM 624 C CA . LEU A 1 75 ? -6.102 3.709 14.711 1 98.56 75 LEU A CA 1
ATOM 625 C C . LEU A 1 75 ? -5.746 3.84 16.188 1 98.56 75 LEU A C 1
ATOM 627 O O . LEU A 1 75 ? -4.93 4.684 16.562 1 98.56 75 LEU A O 1
ATOM 631 N N . SER A 1 76 ? -6.367 3.031 17.031 1 98.12 76 SER A N 1
ATOM 632 C CA . SER A 1 76 ? -6.113 3.092 18.469 1 98.12 76 SER A CA 1
ATOM 633 C C . SER A 1 76 ? -4.645 2.828 18.781 1 98.12 76 SER A C 1
ATOM 635 O O . SER A 1 76 ? -4.039 3.535 19.594 1 98.12 76 SER A O 1
ATOM 637 N N . HIS A 1 77 ? -4.125 1.862 18.141 1 98.38 77 HIS A N 1
ATOM 638 C CA . HIS A 1 77 ? -2.713 1.545 18.312 1 98.38 77 HIS A CA 1
ATOM 639 C C . HIS A 1 77 ? -1.827 2.699 17.859 1 98.38 77 HIS A C 1
ATOM 641 O O . HIS A 1 77 ? -0.868 3.059 18.547 1 98.38 77 HIS A O 1
ATOM 647 N N . ALA A 1 78 ? -2.107 3.271 16.719 1 98.56 78 ALA A N 1
ATOM 648 C CA . ALA A 1 78 ? -1.342 4.395 16.188 1 98.56 78 ALA A CA 1
ATOM 649 C C . ALA A 1 78 ? -1.404 5.594 17.141 1 98.56 78 ALA A C 1
ATOM 651 O O . ALA A 1 78 ? -0.375 6.195 17.453 1 98.56 78 ALA A O 1
ATOM 652 N N . VAL A 1 79 ? -2.566 5.898 17.609 1 98.56 79 VAL A N 1
ATOM 653 C CA . VAL A 1 79 ? -2.756 7.051 18.484 1 98.56 79 VAL A CA 1
ATOM 654 C C . VAL A 1 79 ? -2.039 6.812 19.812 1 98.56 79 VAL A C 1
ATOM 656 O O . VAL A 1 79 ? -1.463 7.738 20.391 1 98.56 79 VAL A O 1
ATOM 659 N N . ALA A 1 80 ? -2.107 5.586 20.297 1 98.62 80 ALA A N 1
ATOM 660 C CA . ALA A 1 80 ? -1.38 5.258 21.516 1 98.62 80 ALA A CA 1
ATOM 661 C C . ALA A 1 80 ? 0.112 5.535 21.359 1 98.62 80 ALA A C 1
ATOM 663 O O . ALA A 1 80 ? 0.745 6.094 22.266 1 98.62 80 ALA A O 1
ATOM 664 N N . ARG A 1 81 ? 0.665 5.207 20.266 1 98.5 81 ARG A N 1
ATOM 665 C CA . ARG A 1 81 ? 2.078 5.445 20 1 98.5 81 ARG A CA 1
ATOM 666 C C . ARG A 1 81 ? 2.367 6.938 19.859 1 98.5 81 ARG A C 1
ATOM 668 O O . ARG A 1 81 ? 3.365 7.434 20.391 1 98.5 81 ARG A O 1
ATOM 675 N N . LEU A 1 82 ? 1.499 7.609 19.172 1 98.69 82 LEU A N 1
ATOM 676 C CA . LEU A 1 82 ? 1.652 9.047 19 1 98.69 82 LEU A CA 1
ATOM 677 C C . LEU A 1 82 ? 1.548 9.766 20.344 1 98.69 82 LEU A C 1
ATOM 679 O O . LEU A 1 82 ? 2.236 10.766 20.562 1 98.69 82 LEU A O 1
ATOM 683 N N . GLU A 1 83 ? 0.688 9.258 21.234 1 98.69 83 GLU A N 1
ATOM 684 C CA . GLU A 1 83 ? 0.566 9.789 22.594 1 98.69 83 GLU A CA 1
ATOM 685 C C . GLU A 1 83 ? 1.854 9.586 23.391 1 98.69 83 GLU A C 1
ATOM 687 O O . GLU A 1 83 ? 2.297 10.484 24.109 1 98.69 83 GLU A O 1
ATOM 692 N N . LYS A 1 84 ? 2.359 8.438 23.25 1 98.44 84 LYS A N 1
ATOM 693 C CA . LYS A 1 84 ? 3.604 8.125 23.938 1 98.44 84 LYS A CA 1
ATOM 694 C C . LYS A 1 84 ? 4.719 9.078 23.531 1 98.44 84 LYS A C 1
ATOM 696 O O . LYS A 1 84 ? 5.555 9.453 24.359 1 98.44 84 LYS A O 1
ATOM 701 N N . ASN A 1 85 ? 4.676 9.555 22.297 1 98 85 ASN A N 1
ATOM 702 C CA . ASN A 1 85 ? 5.676 10.484 21.781 1 98 85 ASN A CA 1
ATOM 703 C C . ASN A 1 85 ? 5.312 11.93 22.094 1 98 85 ASN A C 1
ATOM 705 O O . ASN A 1 85 ? 6.066 12.852 21.766 1 98 85 ASN A O 1
ATOM 709 N N . GLY A 1 86 ? 4.129 12.102 22.672 1 98.62 86 GLY A N 1
ATOM 710 C CA . GLY A 1 86 ? 3.693 13.43 23.062 1 98.62 86 GLY A CA 1
ATOM 711 C C . GLY A 1 86 ? 3.104 14.234 21.922 1 98.62 86 GLY A C 1
ATOM 712 O O . GLY A 1 86 ? 2.918 15.445 22.047 1 98.62 86 GLY A O 1
ATOM 713 N N . TRP A 1 87 ? 2.775 13.602 20.797 1 98.81 87 TRP A N 1
ATOM 714 C CA . TRP A 1 87 ? 2.402 14.328 19.594 1 98.81 87 TRP A CA 1
ATOM 715 C C . TRP A 1 87 ? 0.886 14.445 19.469 1 98.81 87 TRP A C 1
ATOM 717 O O . TRP A 1 87 ? 0.379 15.32 18.766 1 98.81 87 TRP A O 1
ATOM 727 N N . VAL A 1 88 ? 0.181 13.508 20.141 1 98.88 88 VAL A N 1
ATOM 728 C CA . VAL A 1 88 ? -1.278 13.484 20.156 1 98.88 88 VAL A CA 1
ATOM 729 C C . VAL A 1 88 ? -1.771 13.258 21.578 1 98.88 88 VAL A C 1
ATOM 731 O O . VAL A 1 88 ? -1.073 12.648 22.406 1 98.88 88 VAL A O 1
ATOM 734 N N . ARG A 1 89 ? -2.879 13.758 21.859 1 98.56 89 ARG A N 1
ATOM 735 C CA . ARG A 1 89 ? -3.566 13.414 23.109 1 98.56 89 ARG A CA 1
ATOM 736 C C . ARG A 1 89 ? -5.027 13.062 22.844 1 98.56 89 ARG A C 1
ATOM 738 O O . ARG A 1 89 ? -5.621 13.547 21.875 1 98.56 89 ARG A O 1
ATOM 745 N N . ARG A 1 90 ? -5.621 12.219 23.766 1 97.81 90 ARG A N 1
ATOM 746 C CA . ARG A 1 90 ? -7.027 11.844 23.656 1 97.81 90 ARG A CA 1
ATOM 747 C C . ARG A 1 90 ? -7.867 12.547 24.703 1 97.81 90 ARG A C 1
ATOM 749 O O . ARG A 1 90 ? -7.398 12.789 25.828 1 97.81 90 ARG A O 1
ATOM 756 N N . GLU A 1 91 ? -8.992 12.891 24.234 1 96.25 91 GLU A N 1
ATOM 757 C CA . GLU A 1 91 ? -9.969 13.445 25.156 1 96.25 91 GLU A CA 1
ATOM 758 C C . GLU A 1 91 ? -11.336 12.781 24.984 1 96.25 91 GLU A C 1
ATOM 760 O 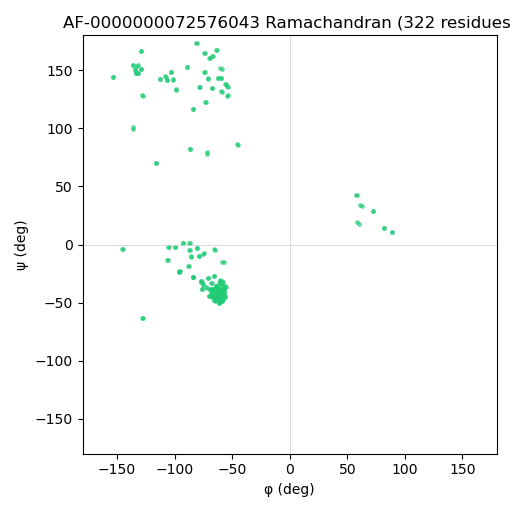O . GLU A 1 91 ? -11.719 12.43 23.875 1 96.25 91 GLU A O 1
ATOM 765 N N . ASP A 1 92 ? -12.031 12.703 26.156 1 92.56 92 ASP A N 1
ATOM 766 C CA . ASP A 1 92 ? -13.375 12.148 26.094 1 92.56 92 ASP A CA 1
ATOM 767 C C . ASP A 1 92 ? -14.336 13.109 25.391 1 92.56 92 ASP A C 1
ATOM 769 O O . ASP A 1 92 ? -14.172 14.328 25.484 1 92.56 92 ASP A O 1
ATOM 773 N N . CYS A 1 93 ? -15.258 12.547 24.609 1 85.44 93 CYS A N 1
ATOM 774 C CA . CYS A 1 93 ? -16.312 13.344 24 1 85.44 93 CYS A CA 1
ATOM 775 C C . CYS A 1 93 ? -17.484 13.547 24.953 1 85.44 93 CYS A C 1
ATOM 777 O O . CYS A 1 93 ? -18.109 12.578 25.391 1 85.44 93 CYS A O 1
ATOM 779 N N . PRO A 1 94 ? -17.719 14.758 25.297 1 82.38 94 PRO A N 1
ATOM 780 C CA . PRO A 1 94 ? -18.766 15 26.281 1 82.38 94 PRO A CA 1
ATOM 781 C C . PRO A 1 94 ? -20.141 14.508 25.812 1 82.38 94 PRO A C 1
ATOM 783 O O . PRO A 1 94 ? -20.953 14.094 26.641 1 82.38 94 PRO A O 1
ATOM 786 N N . SER A 1 95 ? -20.391 14.57 24.641 1 83.31 95 SER A N 1
ATOM 787 C CA . SER A 1 95 ? -21.703 14.281 24.109 1 83.31 95 SER A CA 1
ATOM 788 C C . SER A 1 95 ? -21.875 12.797 23.797 1 83.31 95 SER A C 1
ATOM 790 O O . SER A 1 95 ? -22.984 12.328 23.516 1 83.31 95 SER A O 1
ATOM 792 N N . ASP A 1 96 ? -20.875 12.133 23.688 1 75.62 96 ASP A N 1
ATOM 793 C CA . ASP A 1 96 ? -20.875 10.719 23.328 1 75.62 96 ASP A CA 1
ATOM 794 C C . ASP A 1 96 ? -19.906 9.93 24.203 1 75.62 96 ASP A C 1
ATOM 796 O O . ASP A 1 96 ? -18.703 9.93 23.969 1 75.62 96 ASP A O 1
ATOM 800 N N . LYS A 1 97 ? -20.516 9.25 25.25 1 75.75 97 LYS A N 1
ATOM 801 C CA . LYS A 1 97 ? -19.734 8.562 26.266 1 75.75 97 LYS A CA 1
ATOM 802 C C . LYS A 1 97 ? -18.812 7.523 25.656 1 75.75 97 LYS A C 1
ATOM 804 O O . LYS A 1 97 ? -17.781 7.176 26.234 1 75.75 97 LYS A O 1
ATOM 809 N N . ARG A 1 98 ? -19.062 7.184 24.438 1 76.44 98 ARG A N 1
ATOM 810 C CA . ARG A 1 98 ? -18.25 6.137 23.828 1 76.44 98 ARG A CA 1
ATOM 811 C C . ARG A 1 98 ? -17.25 6.727 22.828 1 76.44 98 ARG A C 1
ATOM 813 O O . ARG A 1 98 ? -16.391 6.02 22.312 1 76.44 98 ARG A O 1
ATOM 820 N N . GLY A 1 99 ? -17.359 7.949 22.719 1 88.75 99 GLY A N 1
ATOM 821 C CA . GLY A 1 99 ? -16.516 8.57 21.703 1 88.75 99 GLY A CA 1
ATOM 822 C C . GLY A 1 99 ? -15.312 9.281 22.281 1 88.75 99 GLY A C 1
ATOM 823 O O . GLY A 1 99 ? -15.289 9.609 23.469 1 88.75 99 GLY A O 1
ATOM 824 N N . GLN A 1 100 ? -14.25 9.305 21.547 1 95.81 100 GLN A N 1
ATOM 825 C CA . GLN A 1 100 ? -13.039 10.031 21.922 1 95.81 100 GLN A CA 1
ATOM 826 C C . GLN A 1 100 ? -12.57 10.938 20.781 1 95.81 100 GLN A C 1
ATOM 828 O O . GLN A 1 100 ? -12.852 10.672 19.609 1 95.81 100 GLN A O 1
ATOM 833 N N . PHE A 1 101 ? -11.891 12.047 21.25 1 97.5 101 PHE A N 1
ATOM 834 C CA . PHE A 1 101 ? -11.211 12.922 20.312 1 97.5 101 PHE A CA 1
ATOM 835 C C . PHE A 1 101 ? -9.711 12.648 20.312 1 97.5 101 PHE A C 1
ATOM 837 O O . PHE A 1 101 ? -9.125 12.375 21.359 1 97.5 101 PHE A O 1
ATOM 844 N N . ALA A 1 102 ? -9.148 12.719 19.156 1 98.62 102 ALA A N 1
ATOM 845 C CA . ALA A 1 102 ? -7.703 12.883 19 1 98.62 102 ALA A CA 1
ATOM 846 C C . ALA A 1 102 ? -7.34 14.336 18.734 1 98.62 102 ALA A C 1
ATOM 848 O O . ALA A 1 102 ? -7.973 15.008 17.922 1 98.62 102 ALA A O 1
ATOM 849 N N . ILE A 1 103 ? -6.355 14.797 19.453 1 98.88 103 ILE A N 1
ATOM 850 C CA . ILE A 1 103 ? -5.961 16.203 19.359 1 98.88 103 ILE A CA 1
ATOM 851 C C . ILE A 1 103 ? -4.461 16.297 19.078 1 98.88 103 ILE A C 1
ATOM 853 O O . ILE A 1 103 ? -3.658 15.648 19.766 1 98.88 103 ILE A O 1
ATOM 857 N N . LEU A 1 104 ? -4.105 17.031 18.062 1 98.94 104 LEU A N 1
ATOM 858 C CA . LEU A 1 104 ? -2.701 17.312 17.781 1 98.94 104 LEU A CA 1
ATOM 859 C C . LEU A 1 104 ? -2.133 18.297 18.797 1 98.94 104 LEU A C 1
ATOM 861 O O . LEU A 1 104 ? -2.645 19.422 18.938 1 98.94 104 LEU A O 1
ATOM 865 N N . THR A 1 105 ? -1.079 17.891 19.484 1 98.88 105 THR A N 1
ATOM 866 C CA . THR A 1 105 ? -0.457 18.766 20.469 1 98.88 105 THR A CA 1
ATOM 867 C C . THR A 1 105 ? 0.473 19.766 19.797 1 98.88 105 THR A C 1
ATOM 869 O O . THR A 1 105 ? 0.724 19.672 18.594 1 98.88 105 THR A O 1
ATOM 872 N N . ASP A 1 106 ? 1.019 20.766 20.625 1 98.81 106 ASP A N 1
ATOM 873 C CA . ASP A 1 106 ? 2.016 21.688 20.094 1 98.81 106 ASP A CA 1
ATOM 874 C C . ASP A 1 106 ? 3.273 20.953 19.641 1 98.81 106 ASP A C 1
ATOM 876 O O . ASP A 1 106 ? 3.871 21.297 18.625 1 98.81 106 ASP A O 1
ATOM 880 N N . GLU A 1 107 ? 3.607 19.969 20.375 1 98.62 107 GLU A N 1
ATOM 881 C CA . GLU A 1 107 ? 4.77 19.172 20.016 1 98.62 107 GLU A CA 1
ATOM 882 C C . GLU A 1 107 ? 4.531 18.406 18.703 1 98.62 107 GLU A C 1
ATOM 884 O O . GLU A 1 107 ? 5.426 18.312 17.875 1 98.62 107 GLU A O 1
ATOM 889 N N . GLY A 1 108 ? 3.322 17.844 18.562 1 98.75 108 GLY A N 1
ATOM 890 C CA . GLY A 1 108 ? 2.967 17.172 17.328 1 98.75 108 GLY A CA 1
ATOM 891 C C . GLY A 1 108 ? 2.982 18.109 16.125 1 98.75 108 GLY A C 1
ATOM 892 O O . GLY A 1 108 ? 3.449 17.734 15.047 1 98.75 108 GLY A O 1
ATOM 893 N N . TYR A 1 109 ? 2.525 19.281 16.359 1 98.62 109 TYR A N 1
ATOM 894 C CA . TYR A 1 109 ? 2.518 20.266 15.289 1 98.62 109 TYR A CA 1
ATOM 895 C C . TYR A 1 109 ? 3.938 20.641 14.891 1 98.62 109 TYR A C 1
ATOM 897 O O . TYR A 1 109 ? 4.227 20.812 13.703 1 98.62 109 TYR A O 1
ATOM 905 N N . GLU A 1 110 ? 4.789 20.766 15.852 1 98.38 110 GLU A N 1
ATOM 906 C CA . GLU A 1 110 ? 6.184 21.109 15.586 1 98.38 110 GLU A CA 1
ATOM 907 C C . GLU A 1 110 ? 6.879 20 14.797 1 98.38 110 GLU A C 1
ATOM 909 O O . GLU A 1 110 ? 7.676 20.281 13.898 1 98.38 110 GLU A O 1
ATOM 914 N N . VAL A 1 111 ? 6.57 18.797 15.117 1 98.19 111 VAL A N 1
ATOM 915 C CA . VAL A 1 111 ? 7.16 17.688 14.367 1 98.19 111 VAL A CA 1
ATOM 916 C C . VAL A 1 111 ? 6.707 17.75 12.914 1 98.19 111 VAL A C 1
ATOM 918 O O . VAL A 1 111 ? 7.504 17.531 12 1 98.19 111 VAL A O 1
ATOM 921 N N . LEU A 1 112 ? 5.449 18.062 12.633 1 97.88 112 LEU A N 1
ATOM 922 C CA . LEU A 1 112 ? 4.934 18.188 11.273 1 97.88 112 LEU A CA 1
ATOM 923 C C . LEU A 1 112 ? 5.645 19.312 10.531 1 97.88 112 LEU A C 1
ATOM 925 O O . LEU A 1 112 ? 6.059 19.141 9.383 1 97.88 112 LEU A O 1
ATOM 929 N N . ARG A 1 113 ? 5.758 20.391 11.234 1 97.44 113 ARG A N 1
ATOM 930 C CA . ARG A 1 113 ? 6.402 21.547 10.617 1 97.44 113 ARG A CA 1
ATOM 931 C C . ARG A 1 113 ? 7.82 21.203 10.18 1 97.44 113 ARG A C 1
ATOM 933 O O . ARG A 1 113 ? 8.25 21.594 9.094 1 97.44 113 ARG A O 1
ATOM 940 N N . ARG A 1 114 ? 8.492 20.453 10.977 1 97.25 114 ARG A N 1
ATOM 941 C CA . ARG A 1 114 ? 9.891 20.109 10.719 1 97.25 114 ARG A CA 1
ATOM 942 C C . ARG A 1 114 ? 10 19.031 9.656 1 97.25 114 ARG A C 1
ATOM 944 O O . ARG A 1 114 ? 10.961 19.016 8.883 1 97.25 114 ARG A O 1
ATOM 951 N N . THR A 1 115 ? 9.008 18.172 9.609 1 97.88 115 THR A N 1
ATOM 952 C CA . THR A 1 115 ? 9.125 16.969 8.797 1 97.88 115 THR A CA 1
ATOM 953 C C . THR A 1 115 ? 8.469 17.172 7.434 1 97.88 115 THR A C 1
ATOM 955 O O . THR A 1 115 ? 8.859 16.531 6.449 1 97.88 115 THR A O 1
ATOM 958 N N . ALA A 1 116 ? 7.523 18.094 7.281 1 98 116 ALA A N 1
ATOM 959 C CA . ALA A 1 116 ? 6.66 18.25 6.109 1 98 116 ALA A CA 1
ATOM 960 C C . ALA A 1 116 ? 7.477 18.594 4.871 1 98 116 ALA A C 1
ATOM 962 O O . ALA A 1 116 ? 7.234 18.062 3.785 1 98 116 ALA A O 1
ATOM 963 N N . PRO A 1 117 ? 8.523 19.484 5.004 1 98.12 117 PRO A N 1
ATOM 964 C CA . PRO A 1 117 ? 9.289 19.844 3.807 1 98.12 117 PRO A CA 1
ATOM 965 C C . PRO A 1 117 ? 10.016 18.656 3.186 1 98.12 117 PRO A C 1
ATOM 967 O O . PRO A 1 117 ? 9.984 18.484 1.965 1 98.12 117 PRO A O 1
ATOM 970 N N . GLY A 1 118 ? 10.633 17.875 4.031 1 98.12 118 GLY A N 1
ATOM 971 C CA . GLY A 1 118 ? 11.297 16.688 3.523 1 98.12 118 GLY A CA 1
ATOM 972 C C . GLY A 1 118 ? 10.336 15.68 2.916 1 98.12 118 GLY A C 1
ATOM 973 O O . GLY A 1 118 ? 10.648 15.047 1.906 1 98.12 118 GLY A O 1
ATOM 974 N N . HIS A 1 119 ? 9.148 15.562 3.51 1 98.62 119 HIS A N 1
ATOM 975 C CA . HIS A 1 119 ? 8.172 14.594 3.02 1 98.62 119 HIS A CA 1
ATOM 976 C C . HIS A 1 119 ? 7.613 15.008 1.663 1 98.62 119 HIS A C 1
ATOM 978 O O . HIS A 1 119 ? 7.496 14.18 0.757 1 98.62 119 HIS A O 1
ATOM 984 N N . VAL A 1 120 ? 7.273 16.281 1.535 1 98.56 120 VAL A N 1
ATOM 985 C CA . VAL A 1 120 ? 6.738 16.75 0.26 1 98.56 120 VAL A CA 1
ATOM 986 C C . VAL A 1 120 ? 7.797 16.594 -0.832 1 98.56 120 VAL A C 1
ATOM 988 O O . VAL A 1 120 ? 7.477 16.234 -1.967 1 98.56 120 VAL A O 1
ATOM 991 N N . ASP A 1 121 ? 9.031 16.844 -0.495 1 98.38 121 ASP A N 1
ATOM 992 C CA . ASP A 1 121 ? 10.117 16.656 -1.456 1 98.38 121 ASP A CA 1
ATOM 993 C C . ASP A 1 121 ? 10.211 15.203 -1.898 1 98.38 121 ASP A C 1
ATOM 995 O O . ASP A 1 121 ? 10.391 14.914 -3.084 1 98.38 121 ASP A O 1
ATOM 999 N N . ALA A 1 122 ? 10.086 14.289 -0.982 1 98.44 122 ALA A N 1
ATOM 1000 C CA . ALA A 1 122 ? 10.133 12.859 -1.29 1 98.44 122 ALA A CA 1
ATOM 1001 C C . ALA A 1 122 ? 8.984 12.461 -2.213 1 98.44 122 ALA A C 1
ATOM 1003 O O . ALA A 1 122 ? 9.188 11.719 -3.18 1 98.44 122 ALA A O 1
ATOM 1004 N N . VAL A 1 123 ? 7.793 12.969 -1.956 1 98.81 123 VAL A N 1
ATOM 1005 C CA . VAL A 1 123 ? 6.617 12.672 -2.77 1 98.81 123 VAL A CA 1
ATOM 1006 C C . VAL A 1 123 ? 6.809 13.242 -4.172 1 98.81 123 VAL A C 1
ATOM 1008 O O . VAL A 1 123 ? 6.531 12.562 -5.168 1 98.81 123 VAL A O 1
ATOM 1011 N N . ARG A 1 124 ? 7.305 14.477 -4.23 1 98.75 124 ARG A N 1
ATOM 1012 C CA . ARG A 1 124 ? 7.523 15.102 -5.531 1 98.75 124 ARG A CA 1
ATOM 1013 C C . ARG A 1 124 ? 8.523 14.305 -6.359 1 98.75 124 ARG A C 1
ATOM 1015 O O . ARG A 1 124 ? 8.266 13.984 -7.523 1 98.75 124 ARG A O 1
ATOM 1022 N N . GLN A 1 125 ? 9.609 13.914 -5.758 1 98.12 125 GLN A N 1
ATOM 1023 C CA . GLN A 1 125 ? 10.672 13.219 -6.477 1 98.12 125 GLN A CA 1
ATOM 1024 C C . GLN A 1 125 ? 10.219 11.828 -6.922 1 98.12 125 GLN A C 1
ATOM 1026 O O . GLN A 1 125 ? 10.602 11.359 -7.996 1 98.12 125 GLN A O 1
ATOM 1031 N N . ALA A 1 126 ? 9.398 11.242 -6.148 1 98.56 126 ALA A N 1
ATOM 1032 C CA . ALA A 1 126 ? 9 9.859 -6.418 1 98.56 126 ALA A CA 1
ATOM 1033 C C . ALA A 1 126 ? 7.855 9.812 -7.426 1 98.56 126 ALA A C 1
ATOM 1035 O O . ALA A 1 126 ? 7.723 8.836 -8.172 1 98.56 126 ALA A O 1
ATOM 1036 N N . VAL A 1 127 ? 7.062 10.867 -7.438 1 98.88 127 VAL A N 1
ATOM 1037 C CA . VAL A 1 127 ? 5.828 10.758 -8.203 1 98.88 127 VAL A CA 1
ATOM 1038 C C . VAL A 1 127 ? 5.715 11.938 -9.172 1 98.88 127 VAL A C 1
ATOM 1040 O O . VAL A 1 127 ? 5.863 11.766 -10.383 1 98.88 127 VAL A O 1
ATOM 1043 N N . PHE A 1 128 ? 5.637 13.125 -8.68 1 98.88 128 PHE A N 1
ATOM 1044 C CA . PHE A 1 128 ? 5.164 14.258 -9.477 1 98.88 128 PHE A CA 1
ATOM 1045 C C . PHE A 1 128 ? 6.246 14.734 -10.438 1 98.88 128 PHE A C 1
ATOM 1047 O O . PHE A 1 128 ? 5.945 15.18 -11.547 1 98.88 128 PHE A O 1
ATOM 1054 N N . ASP A 1 129 ? 7.52 14.609 -10.047 1 98.56 129 ASP A N 1
ATOM 1055 C CA . ASP A 1 129 ? 8.609 15.055 -10.914 1 98.56 129 ASP A CA 1
ATOM 1056 C C . ASP A 1 129 ? 8.828 14.078 -12.062 1 98.56 129 ASP A C 1
ATOM 1058 O O . ASP A 1 129 ? 9.531 14.391 -13.023 1 98.56 129 ASP A O 1
ATOM 1062 N N . ARG A 1 130 ? 8.18 12.945 -12.047 1 98.38 130 ARG A N 1
ATOM 1063 C CA . ARG A 1 130 ? 8.398 11.914 -13.055 1 98.38 130 ARG A CA 1
ATOM 1064 C C . ARG A 1 130 ? 7.23 11.852 -14.031 1 98.38 130 ARG A C 1
ATOM 1066 O O . ARG A 1 130 ? 7.332 11.219 -15.086 1 98.38 130 ARG A O 1
ATOM 1073 N N . LEU A 1 131 ? 6.156 12.5 -13.672 1 98.88 131 LEU A N 1
ATOM 1074 C CA . LEU A 1 131 ? 4.934 12.398 -14.453 1 98.88 131 LEU A CA 1
ATOM 1075 C C . LEU A 1 131 ? 4.602 13.734 -15.117 1 98.88 131 LEU A C 1
ATOM 1077 O O . LEU A 1 131 ? 4.793 14.789 -14.516 1 98.88 131 LEU A O 1
ATOM 1081 N N . THR A 1 132 ? 4.098 13.688 -16.328 1 98.75 132 THR A N 1
ATOM 1082 C CA . THR A 1 132 ? 3.557 14.891 -16.938 1 98.75 132 THR A CA 1
ATOM 1083 C C . THR A 1 132 ? 2.297 15.352 -16.219 1 98.75 132 THR A C 1
ATOM 1085 O O . THR A 1 132 ? 1.666 14.562 -15.5 1 98.75 132 THR A O 1
ATOM 1088 N N . PRO A 1 133 ? 1.914 16.609 -16.422 1 98.44 133 PRO A N 1
ATOM 1089 C CA . PRO A 1 133 ? 0.666 17.078 -15.805 1 98.44 133 PRO A CA 1
ATOM 1090 C C . PRO A 1 133 ? -0.539 16.234 -16.203 1 98.44 133 PRO A C 1
ATOM 1092 O O . PRO A 1 133 ? -1.425 15.977 -15.383 1 98.44 133 PRO A O 1
ATOM 1095 N N . GLU A 1 134 ? -0.534 15.781 -17.453 1 98.44 134 GLU A N 1
ATOM 1096 C CA . GLU A 1 134 ? -1.629 14.938 -17.922 1 98.44 134 GLU A CA 1
ATOM 1097 C C . GLU A 1 134 ? -1.629 13.586 -17.219 1 98.44 134 GLU A C 1
ATOM 1099 O O . GLU A 1 134 ? -2.688 13.062 -16.859 1 98.44 134 GLU A O 1
ATOM 1104 N N . GLN A 1 135 ? -0.477 13.016 -17.016 1 98.88 135 GLN A N 1
ATOM 1105 C CA . GLN A 1 135 ? -0.345 11.75 -16.312 1 98.88 135 GLN A CA 1
ATOM 1106 C C . GLN A 1 135 ? -0.755 11.898 -14.852 1 98.88 135 GLN A C 1
ATOM 1108 O O . GLN A 1 135 ? -1.394 11.008 -14.289 1 98.88 135 GLN A O 1
ATOM 1113 N N . GLN A 1 136 ? -0.4 13.023 -14.227 1 98.88 136 GLN A N 1
ATOM 1114 C CA . GLN A 1 136 ? -0.802 13.297 -12.844 1 98.88 136 GLN A CA 1
ATOM 1115 C C . GLN A 1 136 ? -2.322 13.344 -12.719 1 98.88 136 GLN A C 1
ATOM 1117 O O . GLN A 1 136 ? -2.896 12.703 -11.836 1 98.88 136 GLN A O 1
ATOM 1122 N N . LYS A 1 137 ? -2.898 14.07 -13.578 1 98.69 137 LYS A N 1
ATOM 1123 C CA . LYS A 1 137 ? -4.355 14.188 -13.578 1 98.69 137 LYS A CA 1
ATOM 1124 C C . LYS A 1 137 ? -5.02 12.828 -13.766 1 98.69 137 LYS A C 1
ATOM 1126 O O . LYS A 1 137 ? -5.996 12.508 -13.086 1 98.69 137 LYS A O 1
ATOM 1131 N N . SER A 1 138 ? -4.516 12.039 -14.711 1 98.88 138 SER A N 1
ATOM 1132 C CA . SER A 1 138 ? -5.047 10.703 -14.977 1 98.88 138 SER A CA 1
ATOM 1133 C C . SER A 1 138 ? -4.922 9.805 -13.75 1 98.88 138 SER A C 1
ATOM 1135 O O . SER A 1 138 ? -5.852 9.07 -13.414 1 98.88 138 SER A O 1
ATOM 1137 N N . LEU A 1 139 ? -3.768 9.883 -13.109 1 98.94 139 LEU A N 1
ATOM 1138 C CA . LEU A 1 139 ? -3.574 9.094 -11.891 1 98.94 139 LEU A CA 1
ATOM 1139 C C . LEU A 1 139 ? -4.621 9.453 -10.844 1 98.94 139 LEU A C 1
ATOM 1141 O O . LEU A 1 139 ? -5.25 8.562 -10.258 1 98.94 139 LEU A O 1
ATOM 1145 N N . GLY A 1 140 ? -4.801 10.742 -10.617 1 98.88 140 GLY A N 1
ATOM 1146 C CA . GLY A 1 140 ? -5.797 11.188 -9.656 1 98.88 140 GLY A CA 1
ATOM 1147 C C . GLY A 1 140 ? -7.195 10.703 -9.977 1 98.88 140 GLY A C 1
ATOM 1148 O O . GLY A 1 140 ? -7.902 10.211 -9.094 1 98.88 140 GLY A O 1
ATOM 1149 N N . GLU A 1 141 ? -7.57 10.812 -11.211 1 98.88 141 GLU A N 1
ATOM 1150 C CA . GLU A 1 141 ? -8.898 10.391 -11.641 1 98.88 141 GLU A CA 1
ATOM 1151 C C . GLU A 1 141 ? -9.094 8.891 -11.461 1 98.88 141 GLU A C 1
ATOM 1153 O O . GLU A 1 141 ? -10.109 8.445 -10.93 1 98.88 141 GLU A O 1
ATOM 1158 N N . ILE A 1 142 ? -8.156 8.148 -11.891 1 98.94 142 ILE A N 1
ATOM 1159 C CA . ILE A 1 142 ? -8.211 6.691 -11.836 1 98.94 142 ILE A CA 1
ATOM 1160 C C . ILE A 1 142 ? -8.312 6.234 -10.383 1 98.94 142 ILE A C 1
ATOM 1162 O O . ILE A 1 142 ? -9.164 5.406 -10.047 1 98.94 142 ILE A O 1
ATOM 1166 N N . MET A 1 143 ? -7.445 6.82 -9.555 1 98.88 143 MET A N 1
ATOM 1167 C CA . MET A 1 143 ? -7.391 6.371 -8.164 1 98.88 143 MET A CA 1
ATOM 1168 C C . MET A 1 143 ? -8.633 6.812 -7.398 1 98.88 143 MET A C 1
ATOM 1170 O O . MET A 1 143 ? -9.094 6.105 -6.5 1 98.88 143 MET A O 1
ATOM 1174 N N . ARG A 1 144 ? -9.234 7.91 -7.797 1 98.75 144 ARG A N 1
ATOM 1175 C CA . ARG A 1 144 ? -10.508 8.312 -7.219 1 98.75 144 ARG A CA 1
ATOM 1176 C C . ARG A 1 144 ? -11.602 7.305 -7.559 1 98.75 144 ARG A C 1
ATOM 1178 O O . ARG A 1 144 ? -12.406 6.941 -6.695 1 98.75 144 ARG A O 1
ATOM 1185 N N . ILE A 1 145 ? -11.648 6.867 -8.781 1 98.88 145 ILE A N 1
ATOM 1186 C CA . ILE A 1 145 ? -12.633 5.887 -9.211 1 98.88 145 ILE A CA 1
ATOM 1187 C C . ILE A 1 145 ? -12.469 4.598 -8.406 1 98.88 145 ILE A C 1
ATOM 1189 O O . ILE A 1 145 ? -13.453 4.039 -7.918 1 98.88 145 ILE A O 1
ATOM 1193 N N . VAL A 1 146 ? -11.258 4.152 -8.25 1 98.81 146 VAL A N 1
ATOM 1194 C CA . VAL A 1 146 ? -10.977 2.926 -7.512 1 98.81 146 VAL A CA 1
ATOM 1195 C C . VAL A 1 146 ? -11.398 3.09 -6.055 1 98.81 146 VAL A C 1
ATOM 1197 O O . VAL A 1 146 ? -12.086 2.23 -5.504 1 98.81 146 VAL A O 1
ATOM 1200 N N . ALA A 1 147 ? -11.008 4.223 -5.449 1 98.62 147 ALA A N 1
ATOM 1201 C CA . ALA A 1 147 ? -11.352 4.473 -4.051 1 98.62 147 ALA A CA 1
ATOM 1202 C C . ALA A 1 147 ? -12.859 4.496 -3.854 1 98.62 147 ALA A C 1
ATOM 1204 O O . ALA A 1 147 ? -13.383 3.889 -2.916 1 98.62 147 ALA A O 1
ATOM 1205 N N . GLU A 1 148 ? -13.539 5.195 -4.703 1 97.75 148 GLU A N 1
ATOM 1206 C CA . GLU A 1 148 ? -14.992 5.312 -4.598 1 97.75 148 GLU A CA 1
ATOM 1207 C C . GLU A 1 148 ? -15.672 3.955 -4.758 1 97.75 148 GLU A C 1
ATOM 1209 O O . GLU A 1 148 ? -16.641 3.656 -4.066 1 97.75 148 GLU A O 1
ATOM 1214 N N . GLY A 1 149 ? -15.188 3.145 -5.605 1 97.19 149 GLY A N 1
ATOM 1215 C CA . GLY A 1 149 ? -15.742 1.817 -5.824 1 97.19 149 GLY A CA 1
ATOM 1216 C C . GLY A 1 149 ? -15.586 0.906 -4.621 1 97.19 149 GLY A C 1
ATOM 1217 O O . GLY A 1 149 ? -16.391 -0.012 -4.426 1 97.19 149 GLY A O 1
ATOM 1218 N N . LEU A 1 150 ? -14.586 1.168 -3.846 1 98.19 150 LEU A N 1
ATOM 1219 C CA . LEU A 1 150 ? -14.281 0.312 -2.703 1 98.19 150 LEU A CA 1
ATOM 1220 C C . LEU A 1 150 ? -14.953 0.833 -1.438 1 98.19 150 LEU A C 1
ATOM 1222 O O . LEU A 1 150 ? -14.742 0.294 -0.35 1 98.19 150 LEU A O 1
ATOM 1226 N N . GLN A 1 151 ? -15.688 1.918 -1.577 1 96.94 151 GLN A N 1
ATOM 1227 C CA . GLN A 1 151 ? -16.469 2.467 -0.48 1 96.94 151 GLN A CA 1
ATOM 1228 C C . GLN A 1 151 ? -17.969 2.422 -0.8 1 96.94 151 GLN A C 1
ATOM 1230 O O . GLN A 1 151 ? -18.609 3.465 -0.963 1 96.94 151 GLN A O 1
ATOM 1235 N N . PRO A 1 152 ? -18.5 1.291 -0.819 1 90.31 152 PRO A N 1
ATOM 1236 C CA . PRO A 1 152 ? -19.938 1.211 -1.117 1 90.31 152 PRO A CA 1
ATOM 1237 C C . PRO A 1 152 ? -20.797 1.928 -0.079 1 90.31 152 PRO A C 1
ATOM 1239 O O . PRO A 1 152 ? -20.453 1.961 1.103 1 90.31 152 PRO A O 1
ATOM 1242 N N . SER A 1 153 ? -21.812 2.533 -0.482 1 87.75 153 SER A N 1
ATOM 1243 C CA . SER A 1 153 ? -22.672 3.318 0.397 1 87.75 153 SER A CA 1
ATOM 1244 C C . SER A 1 153 ? -23.75 2.449 1.028 1 87.75 153 SER A C 1
ATOM 1246 O O . SER A 1 153 ? -24.5 2.912 1.896 1 87.75 153 SER A O 1
ATOM 1248 N N . GLU A 1 154 ? -23.719 1.299 0.747 1 86.31 154 GLU A N 1
ATOM 1249 C CA . GLU A 1 154 ? -24.781 0.42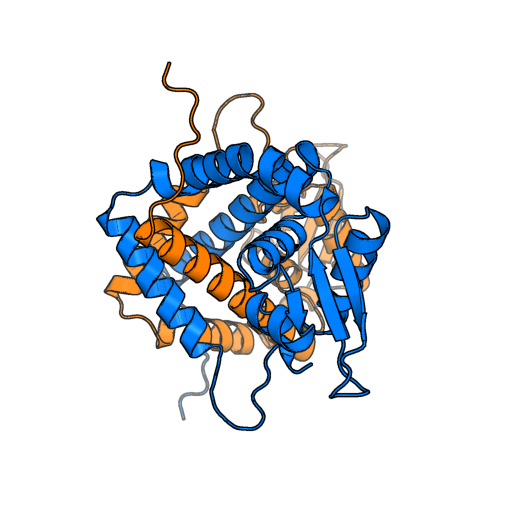4 1.237 1 86.31 154 GLU A CA 1
ATOM 1250 C C . GLU A 1 154 ? -24.625 0.138 2.727 1 86.31 154 GLU A C 1
ATOM 1252 O O . GLU A 1 154 ? -23.5 0.118 3.24 1 86.31 154 GLU A O 1
ATOM 1257 N N . ALA A 1 155 ? -25.844 -0.026 3.213 1 83 155 ALA A N 1
ATOM 1258 C CA . ALA A 1 155 ? -25.859 -0.454 4.609 1 83 155 ALA A CA 1
ATOM 1259 C C . ALA A 1 155 ? -25.125 -1.781 4.781 1 83 155 ALA A C 1
ATOM 1261 O O . ALA A 1 155 ? -25.297 -2.697 3.973 1 83 155 ALA A O 1
ATOM 1262 N N . GLY A 1 156 ? -24.266 -1.846 5.734 1 85.06 156 GLY A N 1
ATOM 1263 C CA . GLY A 1 156 ? -23.562 -3.084 6.031 1 85.06 156 GLY A CA 1
ATOM 1264 C C . GLY A 1 156 ? -22.281 -3.246 5.25 1 85.06 156 GLY A C 1
ATOM 1265 O O . GLY A 1 156 ? -21.703 -4.336 5.211 1 85.06 156 GLY A O 1
ATOM 1266 N N . ALA A 1 157 ? -21.859 -2.24 4.602 1 89.56 157 ALA A N 1
ATOM 1267 C CA . ALA A 1 157 ? -20.594 -2.295 3.865 1 89.56 157 ALA A CA 1
ATOM 1268 C C . ALA A 1 157 ? -19.438 -2.691 4.781 1 89.56 157 ALA A C 1
ATOM 1270 O O . ALA A 1 157 ? -19.375 -2.266 5.938 1 89.56 157 ALA A O 1
ATOM 1271 N N . ASP A 1 158 ? -18.609 -3.564 4.219 1 91.38 158 ASP A N 1
ATOM 1272 C CA . ASP A 1 158 ? -17.422 -3.996 4.953 1 91.38 158 ASP A CA 1
ATOM 1273 C C . ASP A 1 158 ? -16.25 -3.037 4.727 1 91.38 158 ASP A C 1
ATOM 1275 O O . ASP A 1 158 ? -15.406 -3.271 3.859 1 91.38 158 ASP A O 1
ATOM 1279 N N . LEU A 1 159 ? -16.25 -1.967 5.477 1 96.44 159 LEU A N 1
ATOM 1280 C CA . LEU A 1 159 ? -15.242 -0.918 5.383 1 96.44 159 LEU A CA 1
ATOM 1281 C C . LEU A 1 159 ? -14.312 -0.949 6.594 1 96.44 159 LEU A C 1
ATOM 1283 O O . LEU A 1 159 ? -14.75 -1.231 7.711 1 96.44 159 LEU A O 1
ATOM 1287 N N . PRO A 1 160 ? -13.07 -0.632 6.359 1 96.69 160 PRO A N 1
ATOM 1288 C CA . PRO A 1 160 ? -12.094 -0.814 7.441 1 96.69 160 PRO A CA 1
ATOM 1289 C C . PRO A 1 160 ? -12.453 -0.029 8.695 1 96.69 160 PRO A C 1
ATOM 1291 O O . PRO A 1 160 ? -12.336 -0.549 9.812 1 96.69 160 PRO A O 1
ATOM 1294 N N . TRP A 1 161 ? -12.984 1.146 8.562 1 96.31 161 TRP A N 1
ATOM 1295 C CA . TRP A 1 161 ? -13.211 1.987 9.734 1 96.31 161 TRP A CA 1
ATOM 1296 C C . TRP A 1 161 ? -14.484 1.579 10.461 1 96.31 161 TRP A C 1
ATOM 1298 O O . TRP A 1 161 ? -14.812 2.135 11.516 1 96.31 161 TRP A O 1
ATOM 1308 N N . LEU A 1 162 ? -15.25 0.604 9.961 1 94.94 162 LEU A N 1
ATOM 1309 C CA . LEU A 1 162 ? -16.438 0.079 10.617 1 94.94 162 LEU A CA 1
ATOM 1310 C C . LEU A 1 162 ? -16.125 -1.231 11.336 1 94.94 162 LEU A C 1
ATOM 1312 O O . LEU A 1 162 ? -17.016 -1.818 11.969 1 94.94 162 LEU A O 1
ATOM 1316 N N . ARG A 1 163 ? -14.93 -1.709 11.242 1 93.69 163 ARG A N 1
ATOM 1317 C CA . ARG A 1 163 ? -14.492 -2.953 11.867 1 93.69 163 ARG A CA 1
ATOM 1318 C C . ARG A 1 163 ? -13.766 -2.68 13.18 1 93.69 163 ARG A C 1
ATOM 1320 O O . ARG A 1 163 ? -13.078 -1.665 13.312 1 93.69 163 ARG A O 1
ATOM 1327 N N . MET B 1 1 ? 19.359 30.391 -3.727 1 40.47 1 MET B N 1
ATOM 1328 C CA . MET B 1 1 ? 18.656 29.141 -4.023 1 40.47 1 MET B CA 1
ATOM 1329 C C . MET B 1 1 ? 17.328 29.078 -3.279 1 40.47 1 MET B C 1
ATOM 1331 O O . MET B 1 1 ? 17.297 29.219 -2.055 1 40.47 1 MET B O 1
ATOM 1335 N N . ASN B 1 2 ? 16.125 29.609 -3.641 1 48.22 2 ASN B N 1
ATOM 1336 C CA . ASN B 1 2 ? 14.828 29.875 -3.012 1 48.22 2 ASN B CA 1
ATOM 1337 C C . ASN B 1 2 ? 14.352 28.672 -2.191 1 48.22 2 ASN B C 1
ATOM 1339 O O . ASN B 1 2 ? 14.125 27.594 -2.736 1 48.22 2 ASN B O 1
ATOM 1343 N N . ASP B 1 3 ? 14.766 28.516 -0.791 1 67.12 3 ASP B N 1
ATOM 1344 C CA . ASP B 1 3 ? 14.875 27.547 0.299 1 67.12 3 ASP B CA 1
ATOM 1345 C C . ASP B 1 3 ? 13.492 27.047 0.728 1 67.12 3 ASP B C 1
ATOM 1347 O O . ASP B 1 3 ? 13.375 26.297 1.698 1 67.12 3 ASP B O 1
ATOM 1351 N N . GLU B 1 4 ? 12.367 27.641 0.106 1 87.31 4 GLU B N 1
ATOM 1352 C CA . GLU B 1 4 ? 11.023 27.234 0.525 1 87.31 4 GLU B CA 1
ATOM 1353 C C . GLU B 1 4 ? 10.641 25.891 -0.086 1 87.31 4 GLU B C 1
ATOM 1355 O O . GLU B 1 4 ? 10.906 25.641 -1.263 1 87.31 4 GLU B O 1
ATOM 1360 N N . PRO B 1 5 ? 10.086 25.078 0.731 1 91.94 5 PRO B N 1
ATOM 1361 C CA . PRO B 1 5 ? 9.656 23.781 0.18 1 91.94 5 PRO B CA 1
ATOM 1362 C C . PRO B 1 5 ? 8.742 23.938 -1.033 1 91.94 5 PRO B C 1
ATOM 1364 O O . PRO B 1 5 ? 8 24.922 -1.132 1 91.94 5 PRO B O 1
ATOM 1367 N N . ARG B 1 6 ? 8.922 23.156 -2.148 1 95.5 6 ARG B N 1
ATOM 1368 C CA . ARG B 1 6 ? 7.984 23.094 -3.266 1 95.5 6 ARG B CA 1
ATOM 1369 C C . ARG B 1 6 ? 6.715 22.344 -2.873 1 95.5 6 ARG B C 1
ATOM 1371 O O . ARG B 1 6 ? 6.52 21.188 -3.264 1 95.5 6 ARG B O 1
ATOM 1378 N N . TRP B 1 7 ? 5.852 22.938 -2.184 1 97.81 7 TRP B N 1
ATOM 1379 C CA . TRP B 1 7 ? 4.613 22.344 -1.689 1 97.81 7 TRP B CA 1
ATOM 1380 C C . TRP B 1 7 ? 3.758 21.828 -2.842 1 97.81 7 TRP B C 1
ATOM 1382 O O . TRP B 1 7 ? 3.816 22.359 -3.953 1 97.81 7 TRP B O 1
ATOM 1392 N N . LEU B 1 8 ? 3.004 20.828 -2.539 1 98.25 8 LEU B N 1
ATOM 1393 C CA . LEU B 1 8 ? 2.057 20.359 -3.545 1 98.25 8 LEU B CA 1
ATOM 1394 C C . LEU B 1 8 ? 0.971 21.406 -3.797 1 98.25 8 LEU B C 1
ATOM 1396 O O . LEU B 1 8 ? 0.47 22.031 -2.855 1 98.25 8 LEU B O 1
ATOM 1400 N N . THR B 1 9 ? 0.685 21.641 -5.094 1 98.12 9 THR B N 1
ATOM 1401 C CA . THR B 1 9 ? -0.48 22.453 -5.414 1 98.12 9 THR B CA 1
ATOM 1402 C C . THR B 1 9 ? -1.763 21.781 -4.945 1 98.12 9 THR B C 1
ATOM 1404 O O . THR B 1 9 ? -1.748 20.594 -4.57 1 98.12 9 THR B O 1
ATOM 1407 N N . ALA B 1 10 ? -2.865 22.516 -4.941 1 97.81 10 ALA B N 1
ATOM 1408 C CA . ALA B 1 10 ? -4.148 21.938 -4.543 1 97.81 10 ALA B CA 1
ATOM 1409 C C . ALA B 1 10 ? -4.508 20.734 -5.402 1 97.81 10 ALA B C 1
ATOM 1411 O O . ALA B 1 10 ? -5.008 19.734 -4.895 1 97.81 10 ALA B O 1
ATOM 1412 N N . GLU B 1 11 ? -4.258 20.828 -6.676 1 98.06 11 GLU B N 1
ATOM 1413 C CA . GLU B 1 11 ? -4.543 19.734 -7.598 1 98.06 11 GLU B CA 1
ATOM 1414 C C . GLU B 1 11 ? -3.648 18.531 -7.316 1 98.06 11 GLU B C 1
ATOM 1416 O O . GLU B 1 11 ? -4.121 17.391 -7.309 1 98.06 11 GLU B O 1
ATOM 1421 N N . GLU B 1 12 ? -2.385 18.812 -7.066 1 98.75 12 GLU B N 1
ATOM 1422 C CA . GLU B 1 12 ? -1.449 17.734 -6.746 1 98.75 12 GLU B CA 1
ATOM 1423 C C . GLU B 1 12 ? -1.822 17.047 -5.438 1 98.75 12 GLU B C 1
ATOM 1425 O O . GLU B 1 12 ? -1.695 15.828 -5.309 1 98.75 12 GLU B O 1
ATOM 1430 N N . GLN B 1 13 ? -2.287 17.859 -4.465 1 98.56 13 GLN B N 1
ATOM 1431 C CA . GLN B 1 13 ? -2.727 17.312 -3.186 1 98.56 13 GLN B CA 1
ATOM 1432 C C . GLN B 1 13 ? -3.912 16.375 -3.371 1 98.56 13 GLN B C 1
ATOM 1434 O O . GLN B 1 13 ? -3.977 15.312 -2.738 1 98.56 13 GLN B O 1
ATOM 1439 N N . LEU B 1 14 ? -4.801 16.766 -4.23 1 98.38 14 LEU B N 1
ATOM 1440 C CA . LEU B 1 14 ? -5.957 15.922 -4.504 1 98.38 14 LEU B CA 1
ATOM 1441 C C . LEU B 1 14 ? -5.527 14.617 -5.164 1 98.38 14 LEU B C 1
ATOM 1443 O O . LEU B 1 14 ? -6.039 13.547 -4.82 1 98.38 14 LEU B O 1
ATOM 1447 N N . VAL B 1 15 ? -4.602 14.664 -6.078 1 98.88 15 VAL B N 1
ATOM 1448 C CA . VAL B 1 15 ? -4.074 13.477 -6.746 1 98.88 15 VAL B CA 1
ATOM 1449 C C . VAL B 1 15 ? -3.43 12.555 -5.715 1 98.88 15 VAL B C 1
ATOM 1451 O O . VAL B 1 15 ? -3.717 11.352 -5.684 1 98.88 15 VAL B O 1
ATOM 1454 N N . TRP B 1 16 ? -2.6 13.117 -4.867 1 98.88 16 TRP B N 1
ATOM 1455 C CA . TRP B 1 16 ? -1.83 12.344 -3.895 1 98.88 16 TRP B CA 1
ATOM 1456 C C . TRP B 1 16 ? -2.752 11.672 -2.885 1 98.88 16 TRP B C 1
ATOM 1458 O O . TRP B 1 16 ? -2.607 10.477 -2.604 1 98.88 16 TRP B O 1
ATOM 1468 N N . ARG B 1 17 ? -3.736 12.406 -2.396 1 98.5 17 ARG B N 1
ATOM 1469 C CA . ARG B 1 17 ? -4.68 11.859 -1.426 1 98.5 17 ARG B CA 1
ATOM 1470 C C . ARG B 1 17 ? -5.543 10.773 -2.057 1 98.5 17 ARG B C 1
ATOM 1472 O O . ARG B 1 17 ? -5.867 9.773 -1.407 1 98.5 17 ARG B O 1
ATOM 1479 N N . SER B 1 18 ? -5.938 10.977 -3.279 1 98.75 18 SER B N 1
ATOM 1480 C CA . SER B 1 18 ? -6.688 9.945 -3.988 1 98.75 18 SER B CA 1
ATOM 1481 C C . SER B 1 18 ? -5.879 8.664 -4.117 1 98.75 18 SER B C 1
ATOM 1483 O O . SER B 1 18 ? -6.41 7.566 -3.928 1 98.75 18 SER B O 1
ATOM 1485 N N . TYR B 1 19 ? -4.598 8.828 -4.441 1 98.94 19 TYR B N 1
ATOM 1486 C CA . TYR B 1 19 ? -3.727 7.66 -4.543 1 98.94 19 TYR B CA 1
ATOM 1487 C C . TYR B 1 19 ? -3.637 6.93 -3.209 1 98.94 19 TYR B C 1
ATOM 1489 O O . TYR B 1 19 ? -3.828 5.715 -3.145 1 98.94 19 TYR B O 1
ATOM 1497 N N . ILE B 1 20 ? -3.357 7.637 -2.145 1 98.81 20 ILE B N 1
ATOM 1498 C CA . ILE B 1 20 ? -3.154 7.027 -0.834 1 98.81 20 ILE B CA 1
ATOM 1499 C C . ILE B 1 20 ? -4.43 6.312 -0.393 1 98.81 20 ILE B C 1
ATOM 1501 O O . ILE B 1 20 ? -4.375 5.172 0.077 1 98.81 20 ILE B O 1
ATOM 1505 N N . GLU B 1 21 ? -5.59 7.012 -0.582 1 98.56 21 GLU B N 1
ATOM 1506 C CA . GLU B 1 21 ? -6.863 6.422 -0.187 1 98.56 21 GLU B CA 1
ATOM 1507 C C . GLU B 1 21 ? -7.145 5.141 -0.966 1 98.56 21 GLU B C 1
ATOM 1509 O O . GLU B 1 21 ? -7.504 4.117 -0.38 1 98.56 21 GLU B O 1
ATOM 1514 N N . ALA B 1 22 ? -6.965 5.184 -2.219 1 98.81 22 ALA B N 1
ATOM 1515 C CA . ALA B 1 22 ? -7.23 4.023 -3.068 1 98.81 22 ALA B CA 1
ATOM 1516 C C . ALA B 1 22 ? -6.293 2.869 -2.73 1 98.81 22 ALA B C 1
ATOM 1518 O O . ALA B 1 22 ? -6.727 1.722 -2.613 1 98.81 22 ALA B O 1
ATOM 1519 N N . ALA B 1 23 ? -5.012 3.203 -2.598 1 98.81 23 ALA B N 1
ATOM 1520 C CA . ALA B 1 23 ? -4.02 2.172 -2.301 1 98.81 23 ALA B CA 1
ATOM 1521 C C . ALA B 1 23 ? -4.324 1.482 -0.975 1 98.81 23 ALA B C 1
ATOM 1523 O O . ALA B 1 23 ? -4.23 0.257 -0.869 1 98.81 23 ALA B O 1
ATOM 1524 N N . THR B 1 24 ? -4.723 2.26 0.025 1 98.75 24 THR B N 1
ATOM 1525 C CA . THR B 1 24 ? -5.043 1.724 1.343 1 98.75 24 THR B CA 1
ATOM 1526 C C . THR B 1 24 ? -6.273 0.824 1.275 1 98.75 24 THR B C 1
ATOM 1528 O O . THR B 1 24 ? -6.25 -0.305 1.771 1 98.75 24 THR B O 1
ATOM 1531 N N . LEU B 1 25 ? -7.273 1.3 0.646 1 98.75 25 LEU B N 1
ATOM 1532 C CA . LEU B 1 25 ? -8.516 0.548 0.526 1 98.75 25 LEU B CA 1
ATOM 1533 C C . LEU B 1 25 ? -8.305 -0.729 -0.281 1 98.75 25 LEU B C 1
ATOM 1535 O O . LEU B 1 25 ? -8.82 -1.79 0.084 1 98.75 25 LEU B O 1
ATOM 1539 N N . LEU B 1 26 ? -7.602 -0.602 -1.361 1 98.81 26 LEU B N 1
ATOM 1540 C CA . LEU B 1 26 ? -7.363 -1.741 -2.24 1 98.81 26 LEU B CA 1
ATOM 1541 C C . LEU B 1 26 ? -6.57 -2.828 -1.521 1 98.81 26 LEU B C 1
ATOM 1543 O O . LEU B 1 26 ? -6.922 -4.008 -1.592 1 98.81 26 LEU B O 1
ATOM 1547 N N . GLU B 1 27 ? -5.5 -2.445 -0.832 1 98.5 27 GLU B N 1
ATOM 1548 C CA . GLU B 1 27 ? -4.699 -3.416 -0.095 1 98.5 27 GLU B CA 1
ATOM 1549 C C . GLU B 1 27 ? -5.527 -4.105 0.988 1 98.5 27 GLU B C 1
ATOM 1551 O O . GLU B 1 27 ? -5.441 -5.324 1.16 1 98.5 27 GLU B O 1
ATOM 1556 N N . ASP B 1 28 ? -6.293 -3.369 1.713 1 98.31 28 ASP B N 1
ATOM 1557 C CA . ASP B 1 28 ? -7.156 -3.949 2.738 1 98.31 28 ASP B CA 1
ATOM 1558 C C . ASP B 1 28 ? -8.133 -4.949 2.129 1 98.31 28 ASP B C 1
ATOM 1560 O O . ASP B 1 28 ? -8.336 -6.039 2.67 1 98.31 28 ASP B O 1
ATOM 1564 N N . HIS B 1 29 ? -8.75 -4.559 1.03 1 98.19 29 HIS B N 1
ATOM 1565 C CA . HIS B 1 29 ? -9.742 -5.379 0.352 1 98.19 29 HIS B CA 1
ATOM 1566 C C . HIS B 1 29 ? -9.148 -6.711 -0.096 1 98.19 29 HIS B C 1
ATOM 1568 O O . HIS B 1 29 ? -9.719 -7.77 0.164 1 98.19 29 HIS B O 1
ATOM 1574 N N . LEU B 1 30 ? -8 -6.68 -0.668 1 98.62 30 LEU B N 1
ATOM 1575 C CA . LEU B 1 30 ? -7.371 -7.879 -1.206 1 98.62 30 LEU B CA 1
ATOM 1576 C C . LEU B 1 30 ? -6.797 -8.742 -0.086 1 98.62 30 LEU B C 1
ATOM 1578 O O . LEU B 1 30 ? -6.875 -9.969 -0.142 1 98.62 30 LEU B O 1
ATOM 1582 N N . ASP B 1 31 ? -6.242 -8.094 0.898 1 98.19 31 ASP B N 1
ATOM 1583 C CA . ASP B 1 31 ? -5.711 -8.828 2.039 1 98.19 31 ASP B CA 1
ATOM 1584 C C . ASP B 1 31 ? -6.816 -9.602 2.76 1 98.19 31 ASP B C 1
ATOM 1586 O O . ASP B 1 31 ? -6.641 -10.773 3.107 1 98.19 31 ASP B O 1
ATOM 1590 N N . ARG B 1 32 ? -7.949 -9.023 2.924 1 97.19 32 ARG B N 1
ATOM 1591 C CA . ARG B 1 32 ? -9.07 -9.68 3.59 1 97.19 32 ARG B CA 1
ATOM 1592 C C . ARG B 1 32 ? -9.609 -10.836 2.754 1 97.19 32 ARG B C 1
ATOM 1594 O O . ARG B 1 32 ? -9.93 -11.898 3.291 1 97.19 32 ARG B O 1
ATOM 1601 N N . GLN B 1 33 ? -9.727 -10.562 1.516 1 98.12 33 GLN B N 1
ATOM 1602 C CA . GLN B 1 33 ? -10.188 -11.617 0.619 1 98.12 33 GLN B CA 1
ATOM 1603 C C . GLN B 1 33 ? -9.289 -12.844 0.703 1 98.12 33 GLN B C 1
ATOM 1605 O O . GLN B 1 33 ? -9.773 -13.977 0.827 1 98.12 33 GLN B O 1
ATOM 1610 N N . LEU B 1 34 ? -7.953 -12.711 0.703 1 98.38 34 LEU B N 1
ATOM 1611 C CA . LEU B 1 34 ? -7.012 -13.82 0.699 1 98.38 34 LEU B CA 1
ATOM 1612 C C . LEU B 1 34 ? -6.93 -14.469 2.078 1 98.38 34 LEU B C 1
ATOM 1614 O O . LEU B 1 34 ? -6.734 -15.68 2.189 1 98.38 34 LEU B O 1
ATOM 1618 N N . GLN B 1 35 ? -7.066 -13.609 3.088 1 97.94 35 GLN B N 1
ATOM 1619 C CA . GLN B 1 35 ? -7.137 -14.18 4.43 1 97.94 35 GLN B CA 1
ATOM 1620 C C . GLN B 1 35 ? -8.352 -15.094 4.574 1 97.94 35 GLN B C 1
ATOM 1622 O O . GLN B 1 35 ? -8.242 -16.188 5.129 1 97.94 35 GLN B O 1
ATOM 1627 N N . ARG B 1 36 ? -9.461 -14.672 4.062 1 97.06 36 ARG B N 1
ATOM 1628 C CA . ARG B 1 36 ? -10.695 -15.453 4.133 1 97.06 36 ARG B CA 1
ATOM 1629 C C . ARG B 1 36 ? -10.578 -16.719 3.297 1 97.06 36 ARG B C 1
ATOM 1631 O O . ARG B 1 36 ? -10.945 -17.812 3.754 1 97.06 36 ARG B O 1
ATOM 1638 N N . ASP B 1 37 ? -10.016 -16.594 2.127 1 96.94 37 ASP B N 1
ATOM 1639 C CA . ASP B 1 37 ? -10.047 -17.688 1.156 1 96.94 37 ASP B CA 1
ATOM 1640 C C . ASP B 1 37 ? -8.922 -18.688 1.412 1 96.94 37 ASP B C 1
ATOM 1642 O O . ASP B 1 37 ? -9.055 -19.875 1.104 1 96.94 37 ASP B O 1
ATOM 1646 N N . ALA B 1 38 ? -7.789 -18.188 2.006 1 97.19 38 ALA B N 1
ATOM 1647 C CA . ALA B 1 38 ? -6.637 -19.078 2.053 1 97.19 38 ALA B CA 1
ATOM 1648 C C . ALA B 1 38 ? -5.832 -18.875 3.332 1 97.19 38 ALA B C 1
ATOM 1650 O O . ALA B 1 38 ? -4.805 -19.531 3.537 1 97.19 38 ALA B O 1
ATOM 1651 N N . GLY B 1 39 ? -6.191 -17.953 4.141 1 97.38 39 GLY B N 1
ATOM 1652 C CA . GLY B 1 39 ? -5.496 -17.734 5.398 1 97.38 39 GLY B CA 1
ATOM 1653 C C . GLY B 1 39 ? -4.121 -17.109 5.223 1 97.38 39 GLY B C 1
ATOM 1654 O O . GLY B 1 39 ? -3.211 -17.375 6.008 1 97.38 39 GLY B O 1
ATOM 1655 N N . MET B 1 40 ? -3.902 -16.312 4.148 1 97.88 40 MET B N 1
ATOM 1656 C CA . MET B 1 40 ? -2.594 -15.695 3.945 1 97.88 40 MET B CA 1
ATOM 1657 C C . MET B 1 40 ? -2.738 -14.227 3.539 1 97.88 40 MET B C 1
ATOM 1659 O O . MET B 1 40 ? -3.736 -13.844 2.93 1 97.88 40 MET B O 1
ATOM 1663 N N . PRO B 1 41 ? -1.723 -13.438 3.83 1 98.06 41 PRO B N 1
ATOM 1664 C CA . PRO B 1 41 ? -1.73 -12.055 3.35 1 98.06 41 PRO B CA 1
ATOM 1665 C C . PRO B 1 41 ? -1.45 -11.945 1.854 1 98.06 41 PRO B C 1
ATOM 1667 O O . PRO B 1 41 ? -0.935 -12.891 1.249 1 98.06 41 PRO B O 1
ATOM 1670 N N . HIS B 1 42 ? -1.742 -10.812 1.333 1 98.44 42 HIS B N 1
ATOM 1671 C CA . HIS B 1 42 ? -1.601 -10.547 -0.095 1 98.44 42 HIS B CA 1
ATOM 1672 C C . HIS B 1 42 ? -0.158 -10.742 -0.551 1 98.44 42 HIS B C 1
ATOM 1674 O O . HIS B 1 42 ? 0.087 -11.273 -1.637 1 98.44 42 HIS B O 1
ATOM 1680 N N . VAL B 1 43 ? 0.794 -10.438 0.265 1 98.19 43 VAL B N 1
ATOM 1681 C CA . VAL B 1 43 ? 2.205 -10.523 -0.095 1 98.19 43 VAL B CA 1
ATOM 1682 C C . VAL B 1 43 ? 2.611 -11.984 -0.261 1 98.19 43 VAL B C 1
ATOM 1684 O O . VAL B 1 43 ? 3.402 -12.32 -1.146 1 98.19 43 VAL B O 1
ATOM 1687 N N . TYR B 1 44 ? 2.096 -12.891 0.62 1 98.56 44 TYR B N 1
ATOM 1688 C CA . TYR B 1 44 ? 2.4 -14.312 0.509 1 98.56 44 TYR B CA 1
ATOM 1689 C C . TYR B 1 44 ? 1.875 -14.883 -0.803 1 98.56 44 TYR B C 1
ATOM 1691 O O . TYR B 1 44 ? 2.574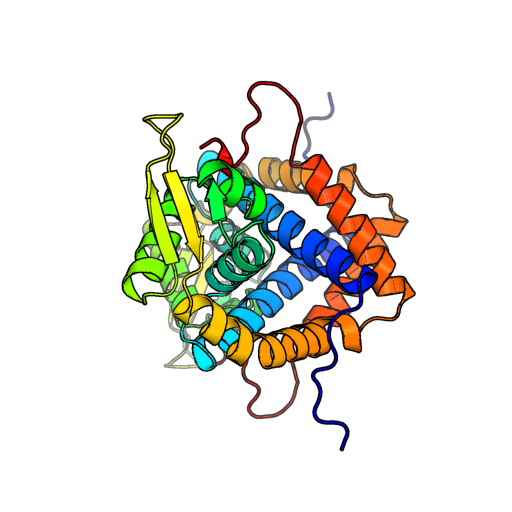 -15.633 -1.483 1 98.56 44 TYR B O 1
ATOM 1699 N N . TYR B 1 45 ? 0.697 -14.492 -1.148 1 98.81 45 TYR B N 1
ATOM 1700 C CA . TYR B 1 45 ? 0.104 -14.93 -2.406 1 98.81 45 TYR B CA 1
ATOM 1701 C C . TYR B 1 45 ? 0.986 -14.547 -3.59 1 98.81 45 TYR B C 1
ATOM 1703 O O . TYR B 1 45 ? 1.232 -15.367 -4.48 1 98.81 45 TYR B O 1
ATOM 1711 N N . GLY B 1 46 ? 1.446 -13.312 -3.607 1 98.69 46 GLY B N 1
ATOM 1712 C CA . GLY B 1 46 ? 2.342 -12.867 -4.664 1 98.69 46 GLY B CA 1
ATOM 1713 C C . GLY B 1 46 ? 3.6 -13.703 -4.777 1 98.69 46 GLY B C 1
ATOM 1714 O O . GLY B 1 46 ? 4.07 -13.984 -5.879 1 98.69 46 GLY B O 1
ATOM 1715 N N . LEU B 1 47 ? 4.117 -14.109 -3.654 1 98.81 47 LEU B N 1
ATOM 1716 C CA . LEU B 1 47 ? 5.309 -14.953 -3.654 1 98.81 47 LEU B CA 1
ATOM 1717 C C . LEU B 1 47 ? 5.012 -16.312 -4.277 1 98.81 47 LEU B C 1
ATOM 1719 O O . LEU B 1 47 ? 5.797 -16.812 -5.082 1 98.81 47 LEU B O 1
ATOM 1723 N N . LEU B 1 48 ? 3.877 -16.906 -3.896 1 98.88 48 LEU B N 1
ATOM 1724 C CA . LEU B 1 48 ? 3.492 -18.188 -4.449 1 98.88 48 LEU B CA 1
ATOM 1725 C C . LEU B 1 48 ? 3.291 -18.094 -5.957 1 98.88 48 LEU B C 1
ATOM 1727 O O . LEU B 1 48 ? 3.721 -18.984 -6.703 1 98.88 48 LEU B O 1
ATOM 1731 N N . VAL B 1 49 ? 2.691 -17.047 -6.398 1 98.81 49 VAL B N 1
ATOM 1732 C CA . VAL B 1 49 ? 2.455 -16.828 -7.824 1 98.81 49 VAL B CA 1
ATOM 1733 C C . VAL B 1 49 ? 3.789 -16.766 -8.562 1 98.81 49 VAL B C 1
ATOM 1735 O O . VAL B 1 49 ? 3.959 -17.406 -9.602 1 98.81 49 VAL B O 1
ATOM 1738 N N . LYS B 1 50 ? 4.711 -16 -8.008 1 98.81 50 LYS B N 1
ATOM 1739 C CA . LYS B 1 50 ? 6.008 -15.867 -8.664 1 98.81 50 LYS B CA 1
ATOM 1740 C C . LYS B 1 50 ? 6.734 -17.203 -8.742 1 98.81 50 LYS B C 1
ATOM 1742 O O . LYS B 1 50 ? 7.324 -17.531 -9.773 1 98.81 50 LYS B O 1
ATOM 1747 N N . LEU B 1 51 ? 6.68 -17.938 -7.68 1 98.88 51 LEU B N 1
ATOM 1748 C CA . LEU B 1 51 ? 7.316 -19.266 -7.691 1 98.88 51 LEU B CA 1
ATOM 1749 C C . LEU B 1 51 ? 6.652 -20.172 -8.719 1 98.88 51 LEU B C 1
ATOM 1751 O O . LEU B 1 51 ? 7.336 -20.891 -9.453 1 98.88 51 LEU B O 1
ATOM 1755 N N . ALA B 1 52 ? 5.344 -20.141 -8.797 1 98.81 52 ALA B N 1
ATOM 1756 C CA . ALA B 1 52 ? 4.598 -20.969 -9.734 1 98.81 52 ALA B CA 1
ATOM 1757 C C . ALA B 1 52 ? 4.992 -20.656 -11.18 1 98.81 52 ALA B C 1
ATOM 1759 O O . ALA B 1 52 ? 5.004 -21.547 -12.031 1 98.81 52 ALA B O 1
ATOM 1760 N N . GLU B 1 53 ? 5.352 -19.453 -11.406 1 98.31 53 GLU B N 1
ATOM 1761 C CA . GLU B 1 53 ? 5.695 -18.984 -12.742 1 98.31 53 GLU B CA 1
ATOM 1762 C C . GLU B 1 53 ? 7.16 -19.266 -13.062 1 98.31 53 GLU B C 1
ATOM 1764 O O . GLU B 1 53 ? 7.586 -19.109 -14.211 1 98.31 53 GLU B O 1
ATOM 1769 N N . SER B 1 54 ? 7.918 -19.656 -12.102 1 98.62 54 SER B N 1
ATOM 1770 C CA . SER B 1 54 ? 9.352 -19.828 -12.273 1 98.62 54 SER B CA 1
ATOM 1771 C C . SER B 1 54 ? 9.688 -21.25 -12.75 1 98.62 54 SER B C 1
ATOM 1773 O O . SER B 1 54 ? 8.945 -22.188 -12.477 1 98.62 54 SER B O 1
ATOM 1775 N N . PRO B 1 55 ? 10.82 -21.375 -13.469 1 98.12 55 PRO B N 1
ATOM 1776 C 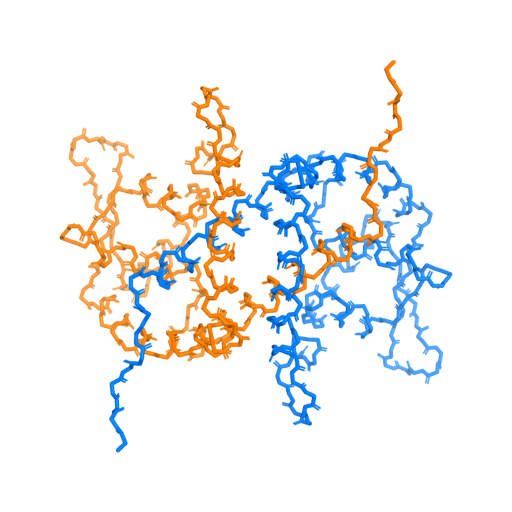CA . PRO B 1 55 ? 11.242 -22.719 -13.883 1 98.12 55 PRO B CA 1
ATOM 1777 C C . PRO B 1 55 ? 11.344 -23.688 -12.703 1 98.12 55 PRO B C 1
ATOM 1779 O O . PRO B 1 55 ? 11.969 -23.375 -11.688 1 98.12 55 PRO B O 1
ATOM 1782 N N . ARG B 1 56 ? 10.664 -24.844 -12.898 1 97.5 56 ARG B N 1
ATOM 1783 C CA . ARG B 1 56 ? 10.648 -25.906 -11.883 1 97.5 56 ARG B CA 1
ATOM 1784 C C . ARG B 1 56 ? 10.094 -25.391 -10.562 1 97.5 56 ARG B C 1
ATOM 1786 O O . ARG B 1 56 ? 10.453 -25.875 -9.5 1 97.5 56 ARG B O 1
ATOM 1793 N N . ARG B 1 57 ? 9.359 -24.266 -10.547 1 98.62 57 ARG B N 1
ATOM 1794 C CA . ARG B 1 57 ? 8.695 -23.641 -9.406 1 98.62 57 ARG B CA 1
ATOM 1795 C C . ARG B 1 57 ? 9.703 -23.234 -8.336 1 98.62 57 ARG B C 1
ATOM 1797 O O . ARG B 1 57 ? 9.43 -23.344 -7.141 1 98.62 57 ARG B O 1
ATOM 1804 N N . ARG B 1 58 ? 10.852 -22.844 -8.805 1 97.62 58 ARG B N 1
ATOM 1805 C CA . ARG B 1 58 ? 11.93 -22.516 -7.867 1 97.62 58 ARG B CA 1
ATOM 1806 C C . ARG B 1 58 ? 12.602 -21.203 -8.242 1 97.62 58 ARG B C 1
ATOM 1808 O O . ARG B 1 58 ? 12.703 -20.859 -9.422 1 97.62 58 ARG B O 1
ATOM 1815 N N . LEU B 1 59 ? 13.07 -20.453 -7.242 1 97.94 59 LEU B N 1
ATOM 1816 C CA . LEU B 1 59 ? 13.773 -19.188 -7.438 1 97.94 59 LEU B CA 1
ATOM 1817 C C . LEU B 1 59 ? 14.711 -18.906 -6.27 1 97.94 59 LEU B C 1
ATOM 1819 O O . LEU B 1 59 ? 14.398 -19.234 -5.121 1 97.94 59 LEU B O 1
ATOM 1823 N N . ARG B 1 60 ? 15.875 -18.297 -6.613 1 97.19 60 ARG B N 1
ATOM 1824 C CA . ARG B 1 60 ? 16.75 -17.875 -5.531 1 97.19 60 ARG B CA 1
ATOM 1825 C C . ARG B 1 60 ? 16.062 -16.875 -4.617 1 97.19 60 ARG B C 1
ATOM 1827 O O . ARG B 1 60 ? 15.312 -16.016 -5.086 1 97.19 60 ARG B O 1
ATOM 1834 N N . MET B 1 61 ? 16.375 -17.016 -3.291 1 97.5 61 MET B N 1
ATOM 1835 C CA . MET B 1 61 ? 15.789 -16.125 -2.309 1 97.5 61 MET B CA 1
ATOM 1836 C C . MET B 1 61 ? 16.078 -14.664 -2.664 1 97.5 61 MET B C 1
ATOM 1838 O O . MET B 1 61 ? 15.203 -13.805 -2.547 1 97.5 61 MET B O 1
ATOM 1842 N N . THR B 1 62 ? 17.234 -14.352 -3.186 1 95.81 62 THR B N 1
ATOM 1843 C CA . THR B 1 62 ? 17.625 -12.992 -3.553 1 95.81 62 THR B CA 1
ATOM 1844 C C . THR B 1 62 ? 16.781 -12.492 -4.73 1 95.81 62 THR B C 1
ATOM 1846 O O . THR B 1 62 ? 16.344 -11.344 -4.734 1 95.81 62 THR B O 1
ATOM 1849 N N . GLU B 1 63 ? 16.5 -13.336 -5.656 1 97.38 63 GLU B N 1
ATOM 1850 C CA . GLU B 1 63 ? 15.688 -12.992 -6.816 1 97.38 63 GLU B CA 1
ATOM 1851 C C . GLU B 1 63 ? 14.227 -12.82 -6.434 1 97.38 63 GLU B C 1
ATOM 1853 O O . GLU B 1 63 ? 13.523 -11.969 -6.984 1 97.38 63 GLU B O 1
ATOM 1858 N N . LEU B 1 64 ? 13.844 -13.688 -5.52 1 98.56 64 LEU B N 1
ATOM 1859 C CA . LEU B 1 64 ? 12.461 -13.617 -5.059 1 98.56 64 LEU B CA 1
ATOM 1860 C C . LEU B 1 64 ? 12.203 -12.328 -4.289 1 98.56 64 LEU B C 1
ATOM 1862 O O . LEU B 1 64 ? 11.164 -11.688 -4.461 1 98.56 64 LEU B O 1
ATOM 1866 N N . ALA B 1 65 ? 13.148 -11.898 -3.465 1 98.44 65 ALA B N 1
ATOM 1867 C CA . ALA B 1 65 ? 13.047 -10.625 -2.758 1 98.44 65 ALA B CA 1
ATOM 1868 C C . ALA B 1 65 ? 13.016 -9.453 -3.736 1 98.44 65 ALA B C 1
ATOM 1870 O O . ALA B 1 65 ? 12.25 -8.508 -3.557 1 98.44 65 ALA B O 1
ATOM 1871 N N . LYS B 1 66 ? 13.836 -9.523 -4.754 1 98 66 LYS B N 1
ATOM 1872 C CA . LYS B 1 66 ? 13.891 -8.492 -5.785 1 98 66 LYS B CA 1
ATOM 1873 C C . LYS B 1 66 ? 12.57 -8.398 -6.539 1 98 66 LYS B C 1
ATOM 1875 O O . LYS B 1 66 ? 12.07 -7.297 -6.797 1 98 66 LYS B O 1
ATOM 1880 N N . TYR B 1 67 ? 12.07 -9.531 -6.875 1 98 67 TYR B N 1
ATOM 1881 C CA . TYR B 1 67 ? 10.773 -9.555 -7.547 1 98 67 TYR B CA 1
ATOM 1882 C C . TYR B 1 67 ? 9.703 -8.906 -6.684 1 98 67 TYR B C 1
ATOM 1884 O O . TYR B 1 67 ? 8.914 -8.086 -7.168 1 98 67 TYR B O 1
ATOM 1892 N N . ALA B 1 68 ? 9.656 -9.273 -5.371 1 98.31 68 ALA B N 1
ATOM 1893 C CA . ALA B 1 68 ? 8.602 -8.844 -4.461 1 98.31 68 ALA B CA 1
ATOM 1894 C C . ALA B 1 68 ? 8.836 -7.418 -3.975 1 98.31 68 ALA B C 1
ATOM 1896 O O . ALA B 1 68 ? 7.953 -6.801 -3.375 1 98.31 68 ALA B O 1
ATOM 1897 N N . LYS B 1 69 ? 9.992 -6.852 -4.254 1 98.56 69 LYS B N 1
ATOM 1898 C CA . LYS B 1 69 ? 10.383 -5.508 -3.84 1 98.56 69 LYS B CA 1
ATOM 1899 C C . LYS B 1 69 ? 10.328 -5.363 -2.322 1 98.56 69 LYS B C 1
ATOM 1901 O O . LYS B 1 69 ? 9.859 -4.344 -1.808 1 98.56 69 LYS B O 1
ATOM 1906 N N . ILE B 1 70 ? 10.82 -6.387 -1.599 1 98.38 70 ILE B N 1
ATOM 1907 C CA . ILE B 1 70 ? 10.82 -6.348 -0.14 1 98.38 70 ILE B CA 1
ATOM 1908 C C . ILE B 1 70 ? 12.219 -6.676 0.385 1 98.38 70 ILE B C 1
ATOM 1910 O O . ILE B 1 70 ? 13.086 -7.109 -0.374 1 98.38 70 ILE B O 1
ATOM 1914 N N . THR B 1 71 ? 12.445 -6.414 1.665 1 98 71 THR B N 1
ATOM 1915 C CA . THR B 1 71 ? 13.734 -6.68 2.299 1 98 71 THR B CA 1
ATOM 1916 C C . THR B 1 71 ? 13.969 -8.18 2.428 1 98 71 THR B C 1
ATOM 1918 O O . THR B 1 71 ? 13.016 -8.969 2.396 1 98 71 THR B O 1
ATOM 1921 N N . ARG B 1 72 ? 15.203 -8.531 2.592 1 96.94 72 ARG B N 1
ATOM 1922 C CA . ARG B 1 72 ? 15.578 -9.93 2.775 1 96.94 72 ARG B CA 1
ATOM 1923 C C . ARG B 1 72 ? 14.969 -10.492 4.055 1 96.94 72 ARG B C 1
ATOM 1925 O O . ARG B 1 72 ? 14.523 -11.641 4.082 1 96.94 72 ARG B O 1
ATOM 1932 N N . SER B 1 73 ? 14.93 -9.727 5.066 1 97.44 73 SER B N 1
ATOM 1933 C CA . SER B 1 73 ? 14.336 -10.148 6.332 1 97.44 73 SER B CA 1
ATOM 1934 C C . SER B 1 73 ? 12.852 -10.438 6.172 1 97.44 73 SER B C 1
ATOM 1936 O O . SER B 1 73 ? 12.352 -11.461 6.66 1 97.44 73 SER B O 1
ATOM 1938 N N . ARG B 1 74 ? 12.133 -9.484 5.457 1 97.81 74 ARG B N 1
ATOM 1939 C CA . ARG B 1 74 ? 10.703 -9.688 5.227 1 97.81 74 ARG B CA 1
ATOM 1940 C C . ARG B 1 74 ? 10.453 -10.945 4.406 1 97.81 74 ARG B C 1
ATOM 1942 O O . ARG B 1 74 ? 9.508 -11.688 4.68 1 97.81 74 ARG B O 1
ATOM 1949 N N . LEU B 1 75 ? 11.281 -11.18 3.432 1 98.56 75 LEU B N 1
ATOM 1950 C CA . LEU B 1 75 ? 11.133 -12.391 2.629 1 98.56 75 LEU B CA 1
ATOM 1951 C C . LEU B 1 75 ? 11.367 -13.633 3.477 1 98.56 75 LEU B C 1
ATOM 1953 O O . LEU B 1 75 ? 10.617 -14.609 3.375 1 98.56 75 LEU B O 1
ATOM 1957 N N . SER B 1 76 ? 12.414 -13.633 4.285 1 98.06 76 SER B N 1
ATOM 1958 C CA . SER B 1 76 ? 12.727 -14.781 5.121 1 98.06 76 SER B CA 1
ATOM 1959 C C . SER B 1 76 ? 11.578 -15.117 6.062 1 98.06 76 SER B C 1
ATOM 1961 O O . SER B 1 76 ? 11.219 -16.281 6.219 1 98.06 76 SER B O 1
ATOM 1963 N N . HIS B 1 77 ? 11.039 -14.109 6.633 1 98.38 77 HIS B N 1
ATOM 1964 C CA . HIS B 1 77 ? 9.898 -14.297 7.516 1 98.38 77 HIS B CA 1
ATOM 1965 C C . HIS B 1 77 ? 8.703 -14.875 6.758 1 98.38 77 HIS B C 1
ATOM 1967 O O . HIS B 1 77 ? 8.039 -15.789 7.246 1 98.38 77 HIS B O 1
ATOM 1973 N N . ALA B 1 78 ? 8.406 -14.352 5.605 1 98.56 78 ALA B N 1
ATOM 1974 C CA . ALA B 1 78 ? 7.301 -14.828 4.777 1 98.56 78 ALA B CA 1
ATOM 1975 C C . ALA B 1 78 ? 7.5 -16.281 4.379 1 98.56 78 ALA B C 1
ATOM 1977 O O . ALA B 1 78 ? 6.582 -17.109 4.508 1 98.56 78 ALA B O 1
ATOM 1978 N N . VAL B 1 79 ? 8.68 -16.625 3.965 1 98.56 79 VAL B N 1
ATOM 1979 C CA . VAL B 1 79 ? 8.977 -17.984 3.514 1 98.56 79 VAL B CA 1
ATOM 1980 C C . VAL B 1 79 ? 8.898 -18.953 4.691 1 98.56 79 VAL B C 1
ATOM 1982 O O . VAL B 1 79 ? 8.43 -20.078 4.543 1 98.56 79 VAL B O 1
ATOM 1985 N N . ALA B 1 80 ? 9.383 -18.5 5.836 1 98.56 80 ALA B N 1
ATOM 1986 C CA . ALA B 1 80 ? 9.266 -19.328 7.031 1 98.56 80 ALA B CA 1
ATOM 1987 C C . ALA B 1 80 ? 7.809 -19.672 7.32 1 98.56 80 ALA B C 1
ATOM 1989 O O . ALA B 1 80 ? 7.488 -20.812 7.641 1 98.56 80 ALA B O 1
ATOM 1990 N N . ARG B 1 81 ? 6.938 -18.75 7.184 1 98.5 81 ARG B N 1
ATOM 1991 C CA . ARG B 1 81 ? 5.516 -18.969 7.41 1 98.5 81 ARG B CA 1
ATOM 1992 C C . ARG B 1 81 ? 4.926 -19.891 6.348 1 98.5 81 ARG B C 1
ATOM 1994 O O . ARG B 1 81 ? 4.141 -20.781 6.66 1 98.5 81 ARG B O 1
ATOM 2001 N N . LEU B 1 82 ? 5.305 -19.641 5.129 1 98.69 82 LEU B N 1
ATOM 2002 C CA . LEU B 1 82 ? 4.832 -20.469 4.031 1 98.69 82 LEU B CA 1
ATOM 2003 C C . LEU B 1 82 ? 5.312 -21.906 4.188 1 98.69 82 LEU B C 1
ATOM 2005 O O . LEU B 1 82 ? 4.598 -22.844 3.846 1 98.69 82 LEU B O 1
ATOM 2009 N N . GLU B 1 83 ? 6.539 -22.078 4.715 1 98.69 83 GLU B N 1
ATOM 2010 C CA . GLU B 1 83 ? 7.078 -23.406 5.008 1 98.69 83 GLU B CA 1
ATOM 2011 C C . GLU B 1 83 ? 6.27 -24.109 6.094 1 98.69 83 GLU B C 1
ATOM 2013 O O . GLU B 1 83 ? 5.984 -25.297 5.992 1 98.69 83 GLU B O 1
ATOM 2018 N N . LYS B 1 84 ? 5.977 -23.359 7.07 1 98.38 84 LYS B N 1
ATOM 2019 C CA . LYS B 1 84 ? 5.184 -23.906 8.172 1 98.38 84 LYS B CA 1
ATOM 2020 C C . LYS B 1 84 ? 3.842 -24.438 7.676 1 98.38 84 LYS B C 1
ATOM 2022 O O . LYS B 1 84 ? 3.338 -25.438 8.18 1 98.38 84 LYS B O 1
ATOM 2027 N N . ASN B 1 85 ? 3.293 -23.812 6.629 1 98 85 ASN B N 1
ATOM 2028 C CA . ASN B 1 85 ? 2.016 -24.219 6.047 1 98 85 ASN B CA 1
ATOM 2029 C C . ASN B 1 85 ? 2.197 -25.312 5.008 1 98 85 ASN B C 1
ATOM 2031 O O . ASN B 1 85 ? 1.219 -25.812 4.445 1 98 85 ASN B O 1
ATOM 2035 N N . GLY B 1 86 ? 3.461 -25.625 4.738 1 98.62 86 GLY B N 1
ATOM 2036 C CA . GLY B 1 86 ? 3.768 -26.688 3.801 1 98.62 86 GLY B CA 1
ATOM 2037 C C . GLY B 1 86 ? 3.701 -26.25 2.35 1 98.62 86 GLY B C 1
ATOM 2038 O O . GLY B 1 86 ? 3.691 -27.078 1.442 1 98.62 86 GLY B O 1
ATOM 2039 N N . TRP B 1 87 ? 3.662 -24.953 2.066 1 98.81 87 TRP B N 1
ATOM 2040 C CA . TRP B 1 87 ? 3.391 -24.453 0.724 1 98.81 87 TRP B CA 1
ATOM 2041 C C . TRP B 1 87 ? 4.688 -24.156 -0.022 1 98.81 87 TRP B C 1
ATOM 2043 O O . TRP B 1 87 ? 4.707 -24.109 -1.254 1 98.81 87 TRP B O 1
ATOM 2053 N N . VAL B 1 88 ? 5.762 -23.922 0.759 1 98.88 88 VAL B N 1
ATOM 2054 C CA . VAL B 1 88 ? 7.09 -23.656 0.217 1 98.88 88 VAL B CA 1
ATOM 2055 C C . VAL B 1 88 ? 8.133 -24.469 0.97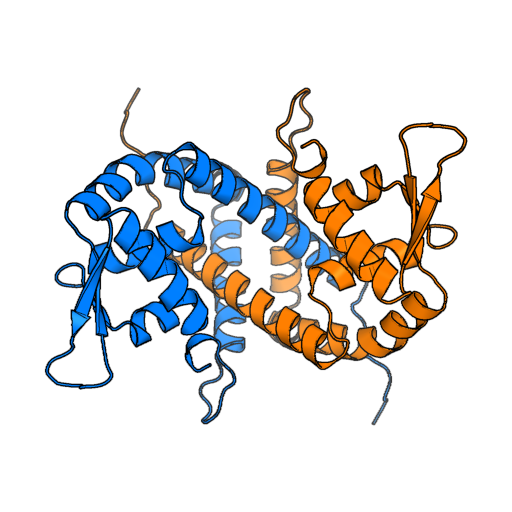2 1 98.88 88 VAL B C 1
ATOM 2057 O O . VAL B 1 88 ? 7.941 -24.812 2.143 1 98.88 88 VAL B O 1
ATOM 2060 N N . ARG B 1 89 ? 9.148 -24.781 0.325 1 98.56 89 ARG B N 1
ATOM 2061 C CA . ARG B 1 89 ? 10.32 -25.359 0.989 1 98.56 89 ARG B CA 1
ATOM 2062 C C . ARG B 1 89 ? 11.602 -24.672 0.534 1 98.56 89 ARG B C 1
ATOM 2064 O O . ARG B 1 89 ? 11.672 -24.156 -0.584 1 98.56 89 ARG B O 1
ATOM 2071 N N . ARG B 1 90 ? 12.641 -24.703 1.434 1 97.81 90 ARG B N 1
ATOM 2072 C CA . ARG B 1 90 ? 13.938 -24.109 1.104 1 97.81 90 ARG B CA 1
ATOM 2073 C C . ARG B 1 90 ? 14.977 -25.188 0.837 1 97.81 90 ARG B C 1
ATOM 2075 O O . ARG B 1 90 ? 14.945 -26.25 1.454 1 97.81 90 ARG B O 1
ATOM 2082 N N . GLU B 1 91 ? 15.75 -24.859 -0.113 1 96.19 91 GLU B N 1
ATOM 2083 C CA . GLU B 1 91 ? 16.891 -25.719 -0.401 1 96.19 91 GLU B CA 1
ATOM 2084 C C . GLU B 1 91 ? 18.172 -24.891 -0.529 1 96.19 91 GLU B C 1
ATOM 2086 O O . GLU B 1 91 ? 18.156 -23.781 -1.043 1 96.19 91 GLU B O 1
ATOM 2091 N N . ASP B 1 92 ? 19.266 -25.578 -0.091 1 92.5 92 ASP B N 1
ATOM 2092 C CA . ASP B 1 92 ? 20.562 -24.906 -0.242 1 92.5 92 ASP B CA 1
ATOM 2093 C C . ASP B 1 92 ? 20.969 -24.844 -1.709 1 92.5 92 ASP B C 1
ATOM 2095 O O . ASP B 1 92 ? 20.641 -25.734 -2.494 1 92.5 92 ASP B O 1
ATOM 2099 N N . CYS B 1 93 ? 21.594 -23.734 -2.088 1 85.06 93 CYS B N 1
ATOM 2100 C CA . CYS B 1 93 ? 22.156 -23.609 -3.426 1 85.06 93 CYS B CA 1
ATOM 2101 C C . CYS B 1 93 ? 23.547 -24.234 -3.502 1 85.06 93 CYS B C 1
ATOM 2103 O O . CYS B 1 93 ? 24.469 -23.797 -2.801 1 85.06 93 CYS B O 1
ATOM 2105 N N . PRO B 1 94 ? 23.672 -25.219 -4.281 1 81.88 94 PRO B N 1
ATOM 2106 C CA . PRO B 1 94 ? 24.969 -25.922 -4.32 1 81.88 94 PRO B CA 1
ATOM 2107 C C . PRO B 1 94 ? 26.109 -25.016 -4.762 1 81.88 94 PRO B C 1
ATOM 2109 O O . PRO B 1 94 ? 27.25 -25.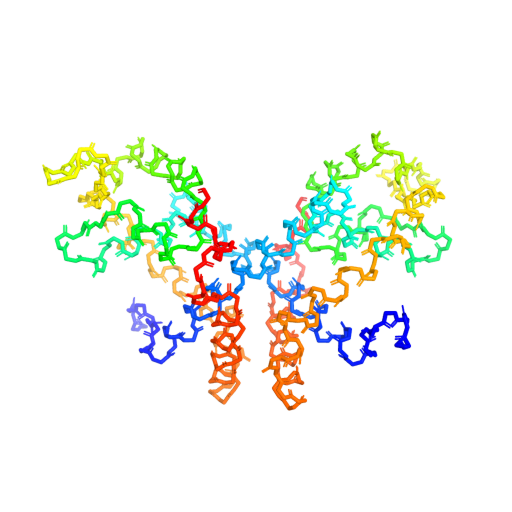188 -4.316 1 81.88 94 PRO B O 1
ATOM 2112 N N . SER B 1 95 ? 25.875 -24.141 -5.562 1 83 95 SER B N 1
ATOM 2113 C CA . SER B 1 95 ? 26.906 -23.312 -6.168 1 83 95 SER B CA 1
ATOM 2114 C C . SER B 1 95 ? 27.203 -22.094 -5.305 1 83 95 SER B C 1
ATOM 2116 O O . SER B 1 95 ? 28.188 -21.375 -5.547 1 83 95 SER B O 1
ATOM 2118 N N . ASP B 1 96 ? 26.391 -21.766 -4.488 1 75.25 96 ASP B N 1
ATOM 2119 C CA . ASP B 1 96 ? 26.531 -20.578 -3.637 1 75.25 96 ASP B CA 1
ATOM 2120 C C . ASP B 1 96 ? 26.141 -20.906 -2.193 1 75.25 96 ASP B C 1
ATOM 2122 O O . ASP B 1 96 ? 24.953 -20.922 -1.853 1 75.25 96 ASP B O 1
ATOM 2126 N N . LYS B 1 97 ? 27.219 -21.109 -1.353 1 75.69 97 LYS B N 1
ATOM 2127 C CA . LYS B 1 97 ? 27.031 -21.578 0.019 1 75.69 97 LYS B CA 1
ATOM 2128 C C . LYS B 1 97 ? 26.156 -20.609 0.817 1 75.69 97 LYS B C 1
ATOM 2130 O O . LYS B 1 97 ? 25.531 -21.016 1.8 1 75.69 97 LYS B O 1
ATOM 2135 N N . ARG B 1 98 ? 25.984 -19.453 0.292 1 76.25 98 ARG B N 1
ATOM 2136 C CA . ARG B 1 98 ? 25.219 -18.469 1.053 1 76.25 98 ARG B CA 1
ATOM 2137 C C . ARG B 1 98 ? 23.812 -18.297 0.468 1 76.25 98 ARG B C 1
ATOM 2139 O O . ARG B 1 98 ? 22.969 -17.625 1.059 1 76.25 98 ARG B O 1
ATOM 2146 N N . GLY B 1 99 ? 23.625 -18.984 -0.531 1 88.75 99 GLY B N 1
ATOM 2147 C CA . GLY B 1 99 ? 22.359 -18.797 -1.215 1 88.75 99 GLY B CA 1
ATOM 2148 C C . GLY B 1 99 ? 21.359 -19.891 -0.955 1 88.75 99 GLY B C 1
ATOM 2149 O O . GLY B 1 99 ? 21.734 -21 -0.541 1 88.75 99 GLY B O 1
ATOM 2150 N N . GLN B 1 100 ? 20.109 -19.562 -0.962 1 95.75 100 GLN B N 1
ATOM 2151 C CA . GLN B 1 100 ? 19.031 -20.531 -0.826 1 95.75 100 GLN B CA 1
ATOM 2152 C C . GLN B 1 100 ? 18 -20.359 -1.937 1 95.75 100 GLN B C 1
ATOM 2154 O O . GLN B 1 100 ? 17.844 -19.266 -2.482 1 95.75 100 GLN B O 1
ATOM 2159 N N . PHE B 1 101 ? 17.359 -21.547 -2.242 1 97.44 101 PHE B N 1
ATOM 2160 C CA . PHE B 1 101 ? 16.219 -21.547 -3.141 1 97.44 101 PHE B CA 1
ATOM 2161 C C . PHE B 1 101 ? 14.914 -21.641 -2.354 1 97.44 101 PHE B C 1
ATOM 2163 O O . PHE B 1 101 ? 14.844 -22.344 -1.347 1 97.44 101 PHE B O 1
ATOM 2170 N N . ALA B 1 102 ? 13.945 -20.922 -2.82 1 98.62 102 ALA B N 1
ATOM 2171 C CA . ALA B 1 102 ? 12.555 -21.188 -2.461 1 98.62 102 ALA B CA 1
ATOM 2172 C C . ALA B 1 102 ? 11.852 -22 -3.543 1 98.62 102 ALA B C 1
ATOM 2174 O O . ALA B 1 102 ? 11.969 -21.703 -4.734 1 98.62 102 ALA B O 1
ATOM 2175 N N . ILE B 1 103 ? 11.148 -23.016 -3.111 1 98.88 103 ILE B N 1
ATOM 2176 C CA . ILE B 1 103 ? 10.492 -23.906 -4.051 1 98.88 103 ILE B CA 1
ATOM 2177 C C . ILE B 1 103 ? 9.016 -24.047 -3.684 1 98.88 103 ILE B C 1
ATOM 2179 O O . ILE B 1 103 ? 8.68 -24.297 -2.523 1 98.88 103 ILE B O 1
ATOM 2183 N N . LEU B 1 104 ? 8.164 -23.844 -4.652 1 98.94 104 LEU B N 1
ATOM 2184 C CA . LEU B 1 104 ? 6.738 -24.078 -4.461 1 98.94 104 LEU B CA 1
ATOM 2185 C C . LEU B 1 104 ? 6.434 -25.578 -4.426 1 98.94 104 LEU B C 1
ATOM 2187 O O . LEU B 1 104 ? 6.742 -26.297 -5.375 1 98.94 104 LEU B O 1
ATOM 2191 N N . THR B 1 105 ? 5.832 -26.016 -3.334 1 98.88 105 THR B N 1
ATOM 2192 C CA . THR B 1 105 ? 5.488 -27.422 -3.203 1 98.88 105 THR B CA 1
ATOM 2193 C C . THR B 1 105 ? 4.199 -27.75 -3.953 1 98.88 105 THR B C 1
ATOM 2195 O O . THR B 1 105 ? 3.525 -26.844 -4.449 1 98.88 105 THR B O 1
ATOM 2198 N N . ASP B 1 106 ? 3.838 -29.094 -4.023 1 98.75 106 ASP B N 1
ATOM 2199 C CA . ASP B 1 106 ? 2.561 -29.5 -4.609 1 98.75 106 ASP B CA 1
ATOM 2200 C C . ASP B 1 106 ? 1.39 -28.922 -3.818 1 98.75 106 ASP B C 1
ATOM 2202 O O . ASP B 1 106 ? 0.388 -28.5 -4.402 1 98.75 106 ASP B O 1
ATOM 2206 N N . GLU B 1 107 ? 1.556 -28.891 -2.572 1 98.62 107 GLU B N 1
ATOM 2207 C CA . GLU B 1 107 ? 0.519 -28.328 -1.718 1 98.62 107 GLU B CA 1
ATOM 2208 C C . GLU B 1 107 ? 0.368 -26.828 -1.962 1 98.62 107 GLU B C 1
ATOM 2210 O O . GLU B 1 107 ? -0.75 -26.312 -2.008 1 98.62 107 GLU B O 1
ATOM 2215 N N . GLY B 1 108 ? 1.506 -26.125 -2.082 1 98.75 108 GLY B N 1
ATOM 2216 C CA . GLY B 1 108 ? 1.468 -24.719 -2.404 1 98.75 108 GLY B CA 1
ATOM 2217 C C . GLY B 1 108 ? 0.812 -24.422 -3.742 1 98.75 108 GLY B C 1
ATOM 2218 O O . GLY B 1 108 ? 0.042 -23.469 -3.867 1 98.75 108 GLY B O 1
ATOM 2219 N N . TYR B 1 109 ? 1.102 -25.266 -4.652 1 98.62 109 TYR B N 1
ATOM 2220 C CA . TYR B 1 109 ? 0.506 -25.109 -5.977 1 98.62 109 TYR B CA 1
ATOM 2221 C C . TYR B 1 109 ? -1.003 -25.312 -5.922 1 98.62 109 TYR B C 1
ATOM 2223 O O . TYR B 1 109 ? -1.758 -24.594 -6.59 1 98.62 109 TYR B O 1
ATOM 2231 N N . GLU B 1 110 ? -1.419 -26.266 -5.16 1 98.38 110 GLU B N 1
ATOM 2232 C CA . GLU B 1 110 ? -2.844 -26.547 -5.02 1 98.38 110 GLU B CA 1
ATOM 2233 C C . GLU B 1 110 ? -3.576 -25.391 -4.355 1 98.38 110 GLU B C 1
ATOM 2235 O O . GLU B 1 110 ? -4.699 -25.047 -4.738 1 98.38 110 GLU B O 1
ATOM 2240 N N . VAL B 1 111 ? -2.947 -24.781 -3.41 1 98.12 111 VAL B N 1
ATOM 2241 C CA . VAL B 1 111 ? -3.559 -23.625 -2.764 1 98.12 111 VAL B CA 1
ATOM 2242 C C . VAL B 1 111 ? -3.732 -22.5 -3.775 1 98.12 111 VAL B C 1
ATOM 2244 O O . VAL B 1 111 ? -4.766 -21.828 -3.791 1 98.12 111 VAL B O 1
ATOM 2247 N N . LEU B 1 112 ? -2.766 -22.266 -4.648 1 97.81 112 LEU B N 1
ATOM 2248 C CA . LEU B 1 112 ? -2.855 -21.25 -5.684 1 97.81 112 LEU B CA 1
ATOM 2249 C C . LEU B 1 112 ? -3.998 -21.547 -6.648 1 97.81 112 LEU B C 1
ATOM 2251 O O . LEU B 1 112 ? -4.785 -20.656 -6.984 1 97.81 112 LEU B O 1
ATOM 2255 N N . ARG B 1 113 ? -4.023 -22.781 -7.012 1 97.38 113 ARG B N 1
ATOM 2256 C CA . ARG B 1 113 ? -5.062 -23.188 -7.953 1 97.38 113 ARG B CA 1
ATOM 2257 C C . ARG B 1 113 ? -6.453 -22.906 -7.387 1 97.38 113 ARG B C 1
ATOM 2259 O O . ARG B 1 113 ? -7.336 -22.422 -8.102 1 97.38 113 ARG B O 1
ATOM 2266 N N . ARG B 1 114 ? -6.598 -23.141 -6.145 1 97.25 114 ARG B N 1
ATOM 2267 C CA . ARG B 1 114 ? -7.895 -22.984 -5.488 1 97.25 114 ARG B CA 1
ATOM 2268 C C . ARG B 1 114 ? -8.211 -21.516 -5.227 1 97.25 114 ARG B C 1
ATOM 2270 O O . ARG B 1 114 ? -9.375 -21.109 -5.262 1 97.25 114 ARG B O 1
ATOM 2277 N N . THR B 1 115 ? -7.172 -20.75 -4.996 1 97.81 115 THR B N 1
ATOM 2278 C CA . THR B 1 115 ? -7.371 -19.391 -4.504 1 97.81 115 THR B CA 1
ATOM 2279 C C . THR B 1 115 ? -7.348 -18.391 -5.652 1 97.81 115 THR B C 1
ATOM 2281 O O . THR B 1 115 ? -7.965 -17.328 -5.566 1 97.81 115 THR B O 1
ATOM 2284 N N . ALA B 1 116 ? -6.727 -18.703 -6.785 1 98 116 ALA B N 1
ATOM 2285 C CA . ALA B 1 116 ? -6.434 -17.766 -7.871 1 98 116 ALA B CA 1
ATOM 2286 C C . ALA B 1 116 ? -7.723 -17.234 -8.492 1 98 116 ALA B C 1
ATOM 2288 O O . ALA B 1 116 ? -7.824 -16.031 -8.781 1 98 116 ALA B O 1
ATOM 2289 N N . PRO B 1 117 ? -8.781 -18.094 -8.672 1 98.06 117 PRO B N 1
ATOM 2290 C CA . PRO B 1 117 ? -10 -17.578 -9.289 1 98.06 117 PRO B CA 1
ATOM 2291 C C . PRO B 1 117 ? -10.672 -16.484 -8.461 1 98.06 117 PRO B C 1
ATOM 2293 O O . PRO B 1 117 ? -11.094 -15.461 -9.008 1 98.06 117 PRO B O 1
ATOM 2296 N N . GLY B 1 118 ? -10.75 -16.719 -7.18 1 98.12 118 GLY B N 1
ATOM 2297 C CA . GLY B 1 118 ? -11.32 -15.711 -6.312 1 98.12 118 GLY B CA 1
ATOM 2298 C C . GLY B 1 118 ? -10.508 -14.43 -6.273 1 98.12 118 GLY B C 1
ATOM 2299 O O . GLY B 1 118 ? -11.062 -13.328 -6.234 1 98.12 118 GLY B O 1
ATOM 2300 N N . HIS B 1 119 ? -9.18 -14.57 -6.332 1 98.62 119 HIS B N 1
ATOM 2301 C CA . HIS B 1 119 ? -8.312 -13.406 -6.262 1 98.62 119 HIS B CA 1
ATOM 2302 C C . HIS B 1 119 ? -8.414 -12.562 -7.527 1 98.62 119 HIS B C 1
ATOM 2304 O O . HIS B 1 119 ? -8.508 -11.336 -7.457 1 98.62 119 HIS B O 1
ATOM 2310 N N . VAL B 1 120 ? -8.398 -13.219 -8.664 1 98.5 120 VAL B N 1
ATOM 2311 C CA . VAL B 1 120 ? -8.5 -12.477 -9.922 1 98.5 120 VAL B CA 1
ATOM 2312 C C . VAL B 1 120 ? -9.852 -11.766 -9.984 1 98.5 120 VAL B C 1
ATOM 2314 O O . VAL B 1 120 ? -9.938 -10.633 -10.461 1 98.5 120 VAL B O 1
ATOM 2317 N N . ASP B 1 121 ? -10.891 -12.406 -9.508 1 98.38 121 ASP B N 1
ATOM 2318 C CA . ASP B 1 121 ? -12.203 -11.773 -9.477 1 98.38 121 ASP B CA 1
ATOM 2319 C C . ASP B 1 121 ? -12.188 -10.523 -8.594 1 98.38 121 ASP B C 1
ATOM 2321 O O . ASP B 1 121 ? -12.758 -9.5 -8.961 1 98.38 121 ASP B O 1
ATOM 2325 N N . ALA B 1 122 ? -11.547 -10.594 -7.465 1 98.44 122 ALA B N 1
ATOM 2326 C CA . ALA B 1 122 ? -11.438 -9.461 -6.559 1 98.44 122 ALA B CA 1
ATOM 2327 C C . ALA B 1 122 ? -10.688 -8.305 -7.215 1 98.44 122 ALA B C 1
ATOM 2329 O O . ALA B 1 122 ? -11.109 -7.145 -7.113 1 98.44 122 ALA B O 1
ATOM 2330 N N . VAL B 1 123 ? -9.617 -8.594 -7.914 1 98.81 123 VAL B N 1
ATOM 2331 C CA . VAL B 1 123 ? -8.82 -7.582 -8.602 1 98.81 123 VAL B CA 1
ATOM 2332 C C . VAL B 1 123 ? -9.641 -6.945 -9.719 1 98.81 123 VAL B C 1
ATOM 2334 O O . VAL B 1 123 ? -9.656 -5.723 -9.867 1 98.81 123 VAL B O 1
ATOM 2337 N N . ARG B 1 124 ? -10.344 -7.789 -10.461 1 98.75 124 ARG B N 1
ATOM 2338 C CA . ARG B 1 124 ? -11.172 -7.273 -11.547 1 98.75 124 ARG B CA 1
ATOM 2339 C C . ARG B 1 124 ? -12.25 -6.328 -11.023 1 98.75 124 ARG B C 1
ATOM 2341 O O . ARG B 1 124 ? -12.398 -5.215 -11.523 1 98.75 124 ARG B O 1
ATOM 2348 N N . GLN B 1 125 ? -12.914 -6.727 -9.984 1 98.19 125 GLN B N 1
ATOM 2349 C CA . GLN B 1 125 ? -14.023 -5.945 -9.438 1 98.19 125 GLN B CA 1
ATOM 2350 C C . GLN B 1 125 ? -13.531 -4.633 -8.836 1 98.19 125 GLN B C 1
ATOM 2352 O O . GLN B 1 125 ? -14.203 -3.607 -8.922 1 98.19 125 GLN B O 1
ATOM 2357 N N . ALA B 1 126 ? -12.367 -4.676 -8.297 1 98.56 126 ALA B N 1
ATOM 2358 C CA . ALA B 1 126 ? -11.852 -3.514 -7.574 1 98.56 126 ALA B CA 1
ATOM 2359 C C . ALA B 1 126 ? -11.203 -2.518 -8.531 1 98.56 126 ALA B C 1
ATOM 2361 O O . ALA B 1 126 ? -11.188 -1.313 -8.273 1 98.56 126 ALA B O 1
ATOM 2362 N N . VAL B 1 127 ? -10.703 -3.045 -9.625 1 98.88 127 VAL B N 1
ATOM 2363 C CA . VAL B 1 127 ? -9.867 -2.174 -10.445 1 98.88 127 VAL B CA 1
ATOM 2364 C C . VAL B 1 127 ? -10.359 -2.197 -11.891 1 98.88 127 VAL B C 1
ATOM 2366 O O . VAL B 1 127 ? -10.938 -1.221 -12.367 1 98.88 127 VAL B O 1
ATOM 2369 N N . PHE B 1 128 ? -10.312 -3.309 -12.539 1 98.88 128 PHE B N 1
ATOM 2370 C CA . PHE B 1 128 ? -10.406 -3.355 -13.992 1 98.88 128 PHE B CA 1
ATOM 2371 C C . PHE B 1 128 ? -11.852 -3.154 -14.453 1 98.88 128 PHE B C 1
ATOM 2373 O O . PHE B 1 128 ? -12.094 -2.561 -15.508 1 98.88 128 PHE B O 1
ATOM 2380 N N . ASP B 1 129 ? -12.828 -3.611 -13.656 1 98.56 129 ASP B N 1
ATOM 2381 C CA . ASP B 1 129 ? -14.227 -3.459 -14.031 1 98.56 129 ASP B CA 1
ATOM 2382 C C . ASP B 1 129 ? -14.695 -2.016 -13.844 1 98.56 129 ASP B C 1
ATOM 2384 O O . ASP B 1 129 ? -15.766 -1.636 -14.32 1 98.56 129 ASP B O 1
ATOM 2388 N N . ARG B 1 130 ? -13.891 -1.179 -13.258 1 98.38 130 ARG B N 1
ATOM 2389 C CA . ARG B 1 130 ? -14.289 0.192 -12.945 1 98.38 130 ARG B CA 1
ATOM 2390 C C . ARG B 1 130 ? -13.609 1.182 -13.891 1 98.38 130 ARG B C 1
ATOM 2392 O O . ARG B 1 130 ? -14 2.35 -13.953 1 98.38 130 ARG B O 1
ATOM 2399 N N . LEU B 1 131 ? -12.625 0.703 -14.594 1 98.88 131 LEU B N 1
ATOM 2400 C CA . LEU B 1 131 ? -11.812 1.579 -15.422 1 98.88 131 LEU B CA 1
ATOM 2401 C C . LEU B 1 131 ? -12.023 1.271 -16.906 1 98.88 131 LEU B C 1
ATOM 2403 O O . LEU B 1 131 ? -12.164 0.107 -17.281 1 98.88 131 LEU B O 1
ATOM 2407 N N . THR B 1 132 ? -12.039 2.289 -17.719 1 98.75 132 THR B N 1
ATOM 2408 C CA . THR B 1 132 ? -12.016 2.068 -19.156 1 98.75 132 THR B CA 1
ATOM 2409 C C . THR B 1 132 ? -10.68 1.465 -19.594 1 98.75 132 THR B C 1
ATOM 2411 O O . THR B 1 132 ? -9.688 1.562 -18.875 1 98.75 132 THR B O 1
ATOM 2414 N N . PRO B 1 133 ? -10.648 0.872 -20.797 1 98.44 133 PRO B N 1
ATOM 2415 C CA . PRO B 1 133 ? -9.375 0.353 -21.297 1 98.44 133 PRO B CA 1
ATOM 2416 C C . PRO B 1 133 ? -8.281 1.423 -21.359 1 98.44 133 PRO B C 1
ATOM 2418 O O . PRO B 1 133 ? -7.117 1.139 -21.062 1 98.44 133 PRO B O 1
ATOM 24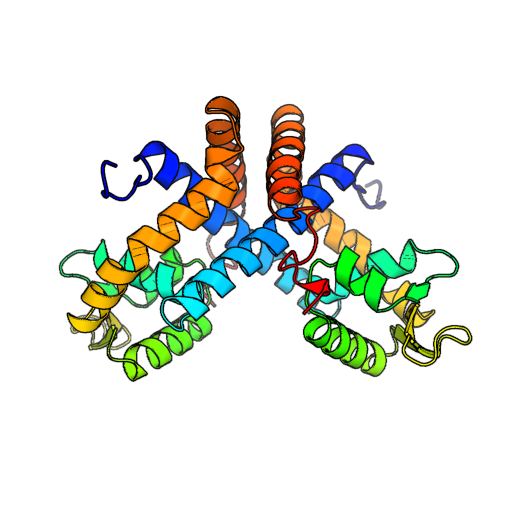21 N N . GLU B 1 134 ? -8.68 2.625 -21.688 1 98.44 134 GLU B N 1
ATOM 2422 C CA . GLU B 1 134 ? -7.719 3.723 -21.75 1 98.44 134 GLU B CA 1
ATOM 2423 C C . GLU B 1 134 ? -7.191 4.074 -20.375 1 98.44 134 GLU B C 1
ATOM 2425 O O . GLU B 1 134 ? -6 4.348 -20.203 1 98.44 134 GLU B O 1
ATOM 2430 N N . GLN B 1 135 ? -8.047 4.09 -19.391 1 98.88 135 GLN B N 1
ATOM 2431 C CA . GLN B 1 135 ? -7.652 4.355 -18.016 1 98.88 135 GLN B CA 1
ATOM 2432 C C . GLN B 1 135 ? -6.738 3.256 -17.484 1 98.88 135 GLN B C 1
ATOM 2434 O O . GLN B 1 135 ? -5.777 3.533 -16.766 1 98.88 135 GLN B O 1
ATOM 2439 N N . GLN B 1 136 ? -7.031 2 -17.844 1 98.88 136 GLN B N 1
ATOM 2440 C CA . GLN B 1 136 ? -6.184 0.881 -17.438 1 98.88 136 GLN B CA 1
ATOM 2441 C C . GLN B 1 136 ? -4.773 1.033 -18 1 98.88 136 GLN B C 1
ATOM 2443 O O . GLN B 1 136 ? -3.791 0.895 -17.281 1 98.88 136 GLN B O 1
ATOM 2448 N N . LYS B 1 137 ? -4.723 1.312 -19.234 1 98.69 137 LYS B N 1
ATOM 2449 C CA . LYS B 1 137 ? -3.432 1.501 -19.891 1 98.69 137 LYS B CA 1
ATOM 2450 C C . LYS B 1 137 ? -2.65 2.645 -19.25 1 98.69 137 LYS B C 1
ATOM 2452 O O . LYS B 1 137 ? -1.445 2.529 -19.016 1 98.69 137 LYS B O 1
ATOM 2457 N N . SER B 1 138 ? -3.322 3.762 -18.984 1 98.88 138 SER B N 1
ATOM 2458 C CA . SER B 1 138 ? -2.699 4.918 -18.344 1 98.88 138 SER B CA 1
ATOM 2459 C C . SER B 1 138 ? -2.166 4.562 -16.953 1 98.88 138 SER B C 1
ATOM 2461 O O . SER B 1 138 ? -1.06 4.965 -16.594 1 98.88 138 SER B O 1
ATOM 2463 N N . LEU B 1 139 ? -2.965 3.822 -16.219 1 98.94 139 LEU B N 1
ATOM 2464 C CA . LEU B 1 139 ? -2.52 3.391 -14.898 1 98.94 139 LEU B CA 1
ATOM 2465 C C . LEU B 1 139 ? -1.231 2.578 -15 1 98.94 139 LEU B C 1
ATOM 2467 O O . LEU B 1 139 ? -0.273 2.836 -14.266 1 98.94 139 LEU B O 1
ATOM 2471 N N . GLY B 1 140 ? -1.225 1.615 -15.898 1 98.94 140 GLY B N 1
ATOM 2472 C CA . GLY B 1 140 ? -0.037 0.798 -16.094 1 98.94 140 GLY B CA 1
ATOM 2473 C C . GLY B 1 140 ? 1.193 1.61 -16.453 1 98.94 140 GLY B C 1
ATOM 2474 O O . GLY B 1 140 ? 2.268 1.402 -15.883 1 98.94 140 GLY B O 1
ATOM 2475 N N . GLU B 1 141 ? 1.024 2.525 -17.344 1 98.88 141 GLU B N 1
ATOM 2476 C CA . GLU B 1 141 ? 2.137 3.365 -17.797 1 98.88 141 GLU B CA 1
ATOM 2477 C C . GLU B 1 141 ? 2.656 4.234 -16.641 1 98.88 141 GLU B C 1
ATOM 2479 O O . GLU B 1 141 ? 3.867 4.316 -16.422 1 98.88 141 GLU B O 1
ATOM 2484 N N . ILE B 1 142 ? 1.788 4.863 -15.969 1 98.94 142 ILE B N 1
ATOM 2485 C CA . ILE B 1 142 ? 2.133 5.773 -14.883 1 98.94 142 ILE B CA 1
ATOM 2486 C C . ILE B 1 142 ? 2.871 5.008 -13.789 1 98.94 142 ILE B C 1
ATOM 2488 O O . ILE B 1 142 ? 3.926 5.445 -13.32 1 98.94 142 ILE B O 1
ATOM 2492 N N . MET B 1 143 ? 2.305 3.848 -13.438 1 98.94 143 MET B N 1
ATOM 2493 C CA . MET B 1 143 ? 2.879 3.094 -12.328 1 98.94 143 MET B CA 1
ATOM 2494 C C . MET B 1 143 ? 4.219 2.479 -12.719 1 98.94 143 MET B C 1
ATOM 2496 O O . MET B 1 143 ? 5.117 2.354 -11.883 1 98.94 143 MET B O 1
ATOM 2500 N N . ARG B 1 144 ? 4.395 2.174 -13.977 1 98.75 144 ARG B N 1
ATOM 2501 C CA . ARG B 1 144 ? 5.699 1.725 -14.461 1 98.75 144 ARG B CA 1
ATOM 2502 C C . ARG B 1 144 ? 6.742 2.828 -14.328 1 98.75 144 ARG B C 1
ATOM 2504 O O . ARG B 1 144 ? 7.871 2.576 -13.898 1 98.75 144 ARG B O 1
ATOM 2511 N N . ILE B 1 145 ? 6.395 4.027 -14.68 1 98.88 145 ILE B N 1
ATOM 2512 C CA . ILE B 1 145 ? 7.301 5.164 -14.578 1 98.88 145 ILE B CA 1
ATOM 2513 C C . ILE B 1 145 ? 7.707 5.367 -13.117 1 98.88 145 ILE B C 1
ATOM 2515 O O . ILE B 1 145 ? 8.891 5.551 -12.82 1 98.88 145 ILE B O 1
ATOM 2519 N N . VAL B 1 146 ? 6.75 5.316 -12.234 1 98.81 146 VAL B N 1
ATOM 2520 C CA . VAL B 1 146 ? 7.012 5.508 -10.812 1 98.81 146 VAL B CA 1
ATOM 2521 C C . VAL B 1 146 ? 7.93 4.398 -10.297 1 98.81 146 VAL B C 1
ATOM 2523 O O . VAL B 1 146 ? 8.93 4.672 -9.633 1 98.81 146 VAL B O 1
ATOM 2526 N N . ALA B 1 147 ? 7.605 3.146 -10.656 1 98.56 147 ALA B N 1
ATOM 2527 C CA . ALA B 1 147 ? 8.414 2.014 -10.211 1 98.56 147 ALA B CA 1
ATOM 2528 C C . ALA B 1 147 ? 9.852 2.133 -10.711 1 98.56 147 ALA B C 1
ATOM 2530 O O . ALA B 1 147 ? 10.797 1.93 -9.945 1 98.56 147 ALA B O 1
ATOM 2531 N N . GLU B 1 148 ? 10 2.441 -11.945 1 97.69 148 GLU B N 1
ATOM 2532 C CA . GLU B 1 148 ? 11.328 2.559 -12.539 1 97.69 148 GLU B CA 1
ATOM 2533 C C . GLU B 1 148 ? 12.133 3.68 -11.883 1 97.69 148 GLU B C 1
ATOM 2535 O O . GLU B 1 148 ? 13.336 3.541 -11.664 1 97.69 148 GLU B O 1
ATOM 2540 N N . GLY B 1 149 ? 11.516 4.738 -11.562 1 97.12 149 GLY B N 1
ATOM 2541 C CA . GLY B 1 149 ? 12.18 5.855 -10.914 1 97.12 149 GLY B CA 1
ATOM 2542 C C . GLY B 1 149 ? 12.68 5.52 -9.523 1 97.12 149 GLY B C 1
ATOM 2543 O O . GLY B 1 149 ? 13.648 6.113 -9.047 1 97.12 149 GLY B O 1
ATOM 2544 N N . LEU B 1 150 ? 12.023 4.594 -8.906 1 98.19 150 LEU B N 1
ATOM 2545 C CA . LEU B 1 150 ? 12.359 4.238 -7.531 1 98.19 150 LEU B CA 1
ATOM 2546 C C . LEU B 1 150 ? 13.359 3.09 -7.492 1 98.19 150 LEU B C 1
ATOM 2548 O O . LEU B 1 150 ? 13.703 2.59 -6.418 1 98.19 150 LEU B O 1
ATOM 2552 N N . GLN B 1 151 ? 13.758 2.635 -8.656 1 96.88 151 GLN B N 1
ATOM 2553 C CA . GLN B 1 151 ? 14.805 1.618 -8.781 1 96.88 151 GLN B CA 1
ATOM 2554 C C . GLN B 1 151 ? 16.031 2.17 -9.508 1 96.88 151 GLN B C 1
ATOM 2556 O O . GLN B 1 151 ? 16.344 1.745 -10.617 1 96.88 151 GLN B O 1
ATOM 2561 N N . PRO B 1 152 ? 16.719 3.014 -8.883 1 90.12 152 PRO B N 1
ATOM 2562 C CA . PRO B 1 152 ? 17.906 3.561 -9.547 1 90.12 152 PRO B CA 1
ATOM 2563 C C . PRO B 1 152 ? 18.953 2.496 -9.852 1 90.12 152 PRO B C 1
ATOM 2565 O O . PRO B 1 152 ? 19.094 1.532 -9.094 1 90.12 152 PRO B O 1
ATOM 2568 N N . SER B 1 153 ? 19.594 2.596 -10.914 1 87.5 153 SER B N 1
ATOM 2569 C CA . SER B 1 153 ? 20.578 1.607 -11.352 1 87.5 153 SER B CA 1
ATOM 2570 C C . SER B 1 153 ? 21.953 1.908 -10.773 1 87.5 153 SER B C 1
ATOM 2572 O O . SER B 1 153 ? 22.891 1.111 -10.93 1 87.5 153 SER B O 1
ATOM 2574 N N . GLU B 1 154 ? 22.031 2.857 -10.055 1 85.94 154 GLU B N 1
ATOM 2575 C CA . GLU B 1 154 ? 23.344 3.26 -9.547 1 85.94 154 GLU B CA 1
ATOM 2576 C C . GLU B 1 154 ? 23.828 2.299 -8.469 1 85.94 154 GLU B C 1
ATOM 2578 O O . GLU B 1 154 ? 23.031 1.709 -7.742 1 85.94 154 GLU B O 1
ATOM 2583 N N . ALA B 1 155 ? 25.156 2.279 -8.57 1 81.75 155 ALA B N 1
ATOM 2584 C CA . ALA B 1 155 ? 25.797 1.512 -7.512 1 81.75 155 ALA B CA 1
ATOM 2585 C C . ALA B 1 155 ? 25.453 2.082 -6.137 1 81.75 155 ALA B C 1
ATOM 2587 O O . ALA B 1 155 ? 25.438 3.301 -5.949 1 81.75 155 ALA B O 1
ATOM 2588 N N . GLY B 1 156 ? 25.062 1.243 -5.238 1 84.38 156 GLY B N 1
ATOM 2589 C CA . GLY B 1 156 ? 24.781 1.674 -3.881 1 84.38 156 GLY B CA 1
ATOM 2590 C C . GLY B 1 156 ? 23.344 2.117 -3.684 1 84.38 156 GLY B C 1
ATOM 2591 O O . GLY B 1 156 ? 23.016 2.746 -2.676 1 84.38 156 GLY B O 1
ATOM 2592 N N . ALA B 1 157 ? 22.531 1.878 -4.621 1 89.25 157 ALA B N 1
ATOM 2593 C CA . ALA B 1 157 ? 21.125 2.223 -4.492 1 89.25 157 ALA B CA 1
ATOM 2594 C C . ALA B 1 157 ? 20.516 1.58 -3.248 1 89.25 157 ALA B C 1
ATOM 2596 O O . ALA B 1 157 ? 20.828 0.439 -2.91 1 89.25 157 ALA B O 1
ATOM 2597 N N . ASP B 1 158 ? 19.703 2.395 -2.586 1 91.12 158 ASP B N 1
ATOM 2598 C CA . ASP B 1 158 ? 19 1.902 -1.403 1 91.12 158 ASP B CA 1
ATOM 2599 C C . ASP B 1 158 ? 17.688 1.231 -1.784 1 91.12 158 ASP B C 1
ATOM 2601 O O . ASP B 1 158 ? 16.625 1.859 -1.734 1 91.12 158 ASP B O 1
ATOM 2605 N N . LEU B 1 159 ? 17.766 -0.005 -2.176 1 96.44 159 LEU B N 1
ATOM 2606 C CA . LEU B 1 159 ? 16.625 -0.804 -2.609 1 96.44 159 LEU B CA 1
ATOM 2607 C C . LEU B 1 159 ? 16.266 -1.854 -1.563 1 96.44 159 LEU B C 1
ATOM 2609 O O . LEU B 1 159 ? 17.156 -2.422 -0.92 1 96.44 159 LEU B O 1
ATOM 2613 N N . PRO B 1 160 ? 15 -2.107 -1.428 1 96.69 160 PRO B N 1
ATOM 2614 C CA . PRO B 1 160 ? 14.578 -2.967 -0.32 1 96.69 160 PRO B CA 1
ATOM 2615 C C . PRO B 1 160 ? 15.242 -4.344 -0.357 1 96.69 160 PRO B C 1
ATOM 2617 O O . PRO B 1 160 ? 15.656 -4.859 0.683 1 96.69 160 PRO B O 1
ATOM 2620 N N . TRP B 1 161 ? 15.438 -4.906 -1.507 1 96.31 161 TRP B N 1
ATOM 2621 C CA . TRP B 1 161 ? 15.938 -6.277 -1.579 1 96.31 161 TRP B CA 1
ATOM 2622 C C . TRP B 1 161 ? 17.438 -6.324 -1.377 1 96.31 161 TRP B C 1
ATOM 2624 O O . TRP B 1 161 ? 18.047 -7.402 -1.34 1 96.31 161 TRP B O 1
ATOM 2634 N N . LEU B 1 162 ? 18.125 -5.18 -1.225 1 94.88 162 LEU B N 1
ATOM 2635 C CA . LEU B 1 162 ? 19.562 -5.117 -0.939 1 94.88 162 LEU B CA 1
ATOM 2636 C C . LEU B 1 162 ? 19.797 -4.867 0.545 1 94.88 162 LEU B C 1
ATOM 2638 O O . LEU B 1 162 ? 20.953 -4.801 0.985 1 94.88 162 LEU B O 1
ATOM 2642 N N . ARG B 1 163 ? 18.781 -4.715 1.306 1 93.5 163 ARG B N 1
ATOM 2643 C CA . ARG B 1 163 ? 18.859 -4.457 2.74 1 93.5 163 ARG B CA 1
ATOM 2644 C C . ARG B 1 163 ? 18.656 -5.742 3.539 1 93.5 163 ARG B C 1
ATOM 2646 O O . ARG B 1 163 ? 17.891 -6.621 3.135 1 93.5 163 ARG B O 1
#

Radius of gyration: 21.05 Å; Cα contacts (8 Å, |Δi|>4): 434; chains: 2; bounding box: 53×59×48 Å

Solvent-accessible surface area (backbone atoms only — not comparable to full-atom values): 17473 Å² total; per-residue (Å²): 129,88,85,65,67,80,67,72,49,73,68,51,46,51,23,51,51,24,40,54,51,19,53,44,48,49,52,52,53,49,27,49,52,32,34,73,72,68,69,38,51,53,68,57,52,54,52,52,53,53,22,65,72,27,73,93,17,34,41,44,49,68,57,48,17,49,72,68,48,32,29,46,64,59,44,52,54,49,49,52,54,35,34,75,72,50,26,31,47,78,40,81,33,88,90,35,90,86,40,41,30,40,30,52,32,74,60,27,49,50,50,45,66,68,41,46,49,62,50,42,50,51,49,35,64,52,44,56,73,73,42,52,74,67,54,46,53,50,49,20,52,54,22,39,52,34,32,53,67,71,54,62,85,51,89,83,54,92,43,46,44,79,82,129,89,86,64,68,80,67,72,50,74,68,52,44,51,24,51,50,23,40,54,51,18,53,42,47,50,50,52,54,49,25,50,52,32,35,73,72,68,69,38,50,53,69,57,53,53,51,52,51,52,22,64,72,27,74,92,17,35,42,43,48,68,56,50,16,49,72,68,49,33,29,45,65,59,44,50,55,50,48,52,52,36,34,75,72,50,25,32,48,77,41,79,33,88,90,35,91,86,40,40,30,41,30,51,31,74,58,27,50,50,51,45,65,69,41,46,51,60,49,42,50,52,50,34,65,52,43,57,74,73,41,53,73,66,53,45,51,50,47,21,53,53,23,39,52,35,32,54,68,72,53,62,85,51,88,84,55,93,43,46,43,79,82

Nearest PDB structures (foldseek):
  3zpl-assembly1_B  TM=9.969E-01  e=3.045E-25  Streptomyces coelicolor
  3zpl-assembly2_E  TM=9.764E-01  e=5.494E-25  Streptomyces coelicolor
  3zpl-assembly2_F  TM=9.975E-01  e=8.304E-24  Streptomyces coelicolor
  3zmd-assembly2_D  TM=9.702E-01  e=1.113E-13  Streptomyces coelicolor
  8ylg-assembly1_B  TM=9.006E-01  e=2.259E-09  Burkholderia thailandensis

InterPro domains:
  IPR000835 MarR-type HTH domain [PF12802] (39-99)
  IPR000835 MarR-type HTH domain [PR00598] (59-75)
  IPR000835 MarR-type HTH domain [PR00598] (76-91)
  IPR000835 MarR-type HTH domain [PR00598] (95-111)
  IPR000835 MarR-type HTH domain [PR00598] (126-146)
  IPR000835 MarR-type HTH domain [PS50995] (12-148)
  IPR000835 MarR-type HTH domain [SM00347] (33-136)
  IPR036388 Winged helix-like DNA-binding domain superfamily [G3DSA:1.10.10.10] (7-163)
  IPR036390 Winged helix DNA-binding domain superfamily [SSF46785] (4-150)
  IPR039422 Transcription regulators MarR/SlyA-like [PTHR33164] (17-149)

pLDDT: mean 95.98, std 7.63, range [39.97, 98.94]

Foldseek 3Di:
DPPDDPDQDPVRVVVVVVVVVLVVVLLVLLQVLCCVLPNDGPLLLVLLVVLVVDVQSKDKLLVSCVVSQAASVVSVVSLVVCVVVVQWDKDQDPVDNPIIMIGGDPVNVVSCVRSVVSSVVSCCVSPVVVDDPVRVVVVVVVVVVVVVVQDDPDDPRDTRSVD/DPPDDPDDDPVRVVVVVVVVVLVVVLLVLLQVLCCVLPNDGPLLLVLLVVLVVDVQSKDKLLVSCVVSQAASVVSVVSLVVCVVVVQWDKDQDPVDNPIIMIGGDPVNVVSCVRSVVSSVVSCCVSPVVVDDPVRVVVVVVVVVVVVVVQDDPDDPRDTRSVD